Protein AF-A0A6L3ZUP2-F1 (afdb_monomer_lite)

Structure (mmCIF, N/CA/C/O backbone):
data_AF-A0A6L3ZUP2-F1
#
_entry.id   AF-A0A6L3ZUP2-F1
#
loop_
_atom_site.group_PDB
_atom_site.id
_atom_site.type_symbol
_atom_site.label_atom_id
_atom_site.label_alt_id
_atom_site.label_comp_id
_atom_site.label_asym_id
_atom_site.label_entity_id
_atom_site.label_seq_id
_atom_site.pdbx_PDB_ins_code
_atom_site.Cartn_x
_atom_site.Cartn_y
_atom_site.Cartn_z
_atom_site.occupancy
_atom_site.B_iso_or_equiv
_atom_site.auth_seq_id
_atom_site.auth_comp_id
_atom_site.auth_asym_id
_atom_site.auth_atom_id
_atom_site.pdbx_PDB_model_num
ATOM 1 N N . MET A 1 1 ? 26.221 -8.424 20.834 1.00 39.88 1 MET A N 1
ATOM 2 C CA . MET A 1 1 ? 25.374 -7.841 19.775 1.00 39.88 1 MET A CA 1
ATOM 3 C C . MET A 1 1 ? 26.148 -7.953 18.474 1.00 39.88 1 MET A C 1
ATOM 5 O O . MET A 1 1 ? 27.183 -7.303 18.390 1.00 39.88 1 MET A O 1
ATOM 9 N N . PRO A 1 2 ? 25.776 -8.822 17.523 1.00 31.30 2 PRO A N 1
ATOM 10 C CA . PRO A 1 2 ? 26.392 -8.778 16.206 1.00 31.30 2 PRO A CA 1
ATOM 11 C C . PRO A 1 2 ? 25.715 -7.701 15.347 1.00 31.30 2 PRO A C 1
ATOM 13 O O . PRO A 1 2 ? 24.508 -7.484 15.436 1.00 31.30 2 PRO A O 1
ATOM 16 N N . ALA A 1 3 ? 26.547 -6.998 14.582 1.00 32.53 3 ALA A N 1
ATOM 17 C CA . ALA A 1 3 ? 26.206 -5.866 13.737 1.00 32.53 3 ALA A CA 1
ATOM 18 C C . ALA A 1 3 ? 25.300 -6.266 12.562 1.00 32.53 3 ALA A C 1
ATOM 20 O O . ALA A 1 3 ? 25.480 -7.321 11.955 1.00 32.53 3 ALA A O 1
ATOM 21 N N . VAL A 1 4 ? 24.349 -5.390 12.241 1.00 33.19 4 VAL A N 1
ATOM 22 C CA . VAL A 1 4 ? 23.511 -5.466 11.040 1.00 33.19 4 VAL A CA 1
ATOM 23 C C . VAL A 1 4 ? 24.295 -4.837 9.882 1.00 33.19 4 VAL A C 1
ATOM 25 O O . VAL A 1 4 ? 24.712 -3.685 10.022 1.00 33.19 4 VAL A O 1
ATOM 28 N N . PRO A 1 5 ? 24.519 -5.532 8.755 1.00 33.09 5 PRO A N 1
ATOM 29 C CA . PRO A 1 5 ? 25.041 -4.889 7.560 1.00 33.09 5 PRO A CA 1
ATOM 30 C C . PRO A 1 5 ? 23.944 -4.037 6.905 1.00 33.09 5 PRO A C 1
ATOM 32 O O . PRO A 1 5 ? 22.833 -4.500 6.649 1.00 33.09 5 PRO A O 1
ATOM 35 N N . VAL A 1 6 ? 24.280 -2.768 6.679 1.00 45.09 6 VAL A N 1
ATOM 36 C CA . VAL A 1 6 ? 23.512 -1.791 5.905 1.00 45.09 6 VAL A CA 1
ATOM 37 C C . VAL A 1 6 ? 23.879 -1.998 4.439 1.00 45.09 6 VAL A C 1
ATOM 39 O O . VAL A 1 6 ? 24.892 -1.479 3.991 1.00 45.09 6 VAL A O 1
ATOM 42 N N . ASP A 1 7 ? 23.071 -2.758 3.707 1.00 36.06 7 ASP A N 1
ATOM 43 C CA . ASP A 1 7 ? 23.101 -2.756 2.243 1.00 36.06 7 ASP A CA 1
ATOM 44 C C . ASP A 1 7 ? 21.660 -2.811 1.730 1.00 36.06 7 ASP A C 1
ATOM 46 O O . ASP A 1 7 ? 21.013 -3.854 1.665 1.00 36.06 7 ASP A O 1
ATOM 50 N N . GLY A 1 8 ? 21.112 -1.623 1.485 1.00 35.38 8 GLY A N 1
ATOM 51 C CA . GLY A 1 8 ? 19.740 -1.393 1.044 1.00 35.38 8 GLY A CA 1
ATOM 52 C C . GLY A 1 8 ? 19.614 -1.345 -0.474 1.00 35.38 8 GLY A C 1
ATOM 53 O O . GLY A 1 8 ? 18.957 -0.442 -0.988 1.00 35.38 8 GLY A O 1
ATOM 54 N N . GLN A 1 9 ? 20.244 -2.272 -1.199 1.00 31.09 9 GLN A N 1
ATOM 55 C CA . GLN A 1 9 ? 19.939 -2.451 -2.617 1.00 31.09 9 GLN A CA 1
ATOM 56 C C . GLN A 1 9 ? 18.761 -3.422 -2.774 1.00 31.09 9 GLN A C 1
ATOM 58 O O . GLN A 1 9 ? 18.825 -4.537 -2.246 1.00 31.09 9 GLN A O 1
ATOM 63 N N . PRO A 1 10 ? 17.680 -3.038 -3.482 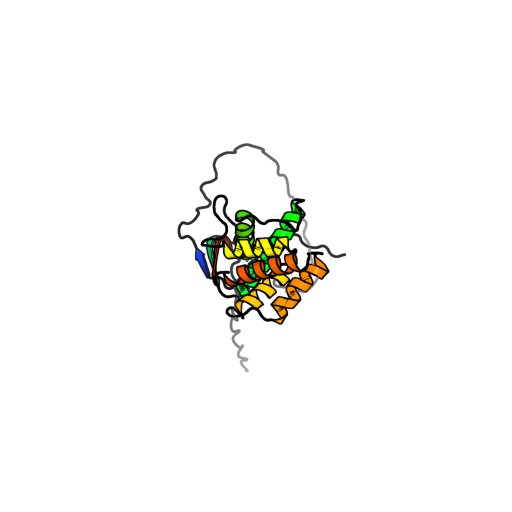1.00 34.34 10 PRO A N 1
ATOM 64 C CA . PRO A 1 10 ? 16.579 -3.941 -3.780 1.00 34.34 10 PRO A CA 1
ATOM 65 C C . PRO A 1 10 ? 17.082 -5.026 -4.735 1.00 34.34 10 PRO A C 1
ATOM 67 O O . PRO A 1 10 ? 17.089 -4.870 -5.951 1.00 34.34 10 PRO A O 1
ATOM 70 N N . THR A 1 11 ? 17.532 -6.141 -4.172 1.00 40.56 11 THR A N 1
ATOM 71 C CA . THR A 1 11 ? 17.755 -7.369 -4.927 1.00 40.56 11 THR A CA 1
ATOM 72 C C . THR A 1 11 ? 16.387 -7.927 -5.302 1.00 40.56 11 THR A C 1
ATOM 74 O O . THR A 1 11 ? 15.496 -8.040 -4.458 1.00 40.56 11 THR A O 1
ATOM 77 N N . LEU A 1 12 ? 16.195 -8.256 -6.582 1.00 39.19 12 LEU A N 1
ATOM 78 C CA . LEU A 1 12 ? 15.012 -8.976 -7.047 1.00 39.19 12 LEU A CA 1
ATOM 79 C C . LEU A 1 12 ? 14.828 -10.227 -6.177 1.00 39.19 12 LEU A C 1
ATOM 81 O O . LEU A 1 12 ? 15.678 -11.117 -6.182 1.00 39.19 12 LEU A O 1
ATOM 85 N N . HIS A 1 13 ? 13.723 -10.307 -5.428 1.00 40.12 13 HIS A N 1
ATOM 86 C CA . HIS A 1 13 ? 13.357 -11.552 -4.758 1.00 40.12 13 HIS A CA 1
ATOM 87 C C . HIS A 1 13 ? 13.265 -12.655 -5.831 1.00 40.12 13 HIS A C 1
ATOM 89 O O . HIS A 1 13 ? 12.487 -12.493 -6.777 1.00 40.12 13 HIS A O 1
ATOM 95 N N . PRO A 1 14 ? 14.009 -13.774 -5.704 1.00 41.91 14 PRO A N 1
ATOM 96 C CA . PRO A 1 14 ? 14.185 -14.767 -6.772 1.00 41.91 14 PRO A CA 1
ATOM 97 C C . PRO A 1 14 ? 12.886 -15.460 -7.223 1.00 41.91 14 PRO A C 1
ATOM 99 O O . PRO A 1 14 ? 12.873 -16.153 -8.238 1.00 41.91 14 PRO A O 1
ATOM 102 N N . GLU A 1 15 ? 11.777 -15.254 -6.508 1.00 41.78 15 GLU A N 1
ATOM 103 C CA . GLU A 1 15 ? 10.467 -15.833 -6.823 1.00 41.78 15 GLU A CA 1
ATOM 104 C C . GLU A 1 15 ? 9.483 -14.853 -7.493 1.00 41.78 15 GLU A C 1
ATOM 106 O O . GLU A 1 15 ? 8.410 -15.264 -7.942 1.00 41.78 15 GLU A O 1
ATOM 111 N N . ARG A 1 16 ? 9.830 -13.565 -7.640 1.00 58.41 16 ARG A N 1
ATOM 112 C CA . ARG A 1 16 ? 8.988 -12.578 -8.341 1.00 58.41 16 ARG A CA 1
ATOM 113 C C . ARG A 1 16 ? 9.198 -12.672 -9.850 1.00 58.41 16 ARG A C 1
ATOM 115 O O . ARG A 1 16 ? 9.938 -11.900 -10.449 1.00 58.41 16 ARG A O 1
ATOM 122 N N . ARG A 1 17 ? 8.538 -13.648 -10.477 1.00 57.44 17 ARG A N 1
ATOM 123 C CA . ARG A 1 17 ? 8.536 -13.839 -11.937 1.00 57.44 17 ARG A CA 1
ATOM 124 C C . ARG A 1 17 ? 7.672 -12.776 -12.627 1.00 57.44 17 ARG A C 1
ATOM 126 O O . ARG A 1 17 ? 6.537 -13.058 -13.000 1.00 57.44 17 ARG A O 1
ATOM 133 N N . GLY A 1 18 ? 8.192 -11.557 -12.748 1.00 63.22 18 GLY A N 1
ATOM 134 C CA . GLY A 1 18 ? 7.666 -10.548 -13.666 1.00 63.22 18 GLY A CA 1
ATOM 135 C C . GLY A 1 18 ? 8.277 -10.692 -15.063 1.00 63.22 18 GLY A C 1
ATOM 136 O O . GLY A 1 18 ? 9.391 -11.189 -15.219 1.00 63.22 18 GLY A O 1
ATOM 137 N N . GLU A 1 19 ? 7.550 -10.260 -16.086 1.00 78.75 19 GLU A N 1
ATOM 138 C CA . GLU A 1 19 ? 8.032 -10.188 -17.465 1.00 78.75 19 GLU A CA 1
ATOM 139 C C . GLU A 1 19 ? 8.729 -8.839 -17.681 1.00 78.75 19 GLU A C 1
ATOM 141 O O . GLU A 1 19 ? 8.082 -7.788 -17.625 1.00 78.75 19 GLU A O 1
ATOM 146 N N . PHE A 1 20 ? 10.046 -8.856 -17.899 1.00 79.69 20 PHE A N 1
ATOM 147 C CA . PHE A 1 20 ? 10.821 -7.655 -18.209 1.00 79.69 20 PHE A CA 1
ATOM 148 C C . PHE A 1 20 ? 10.925 -7.438 -19.724 1.00 79.69 20 PHE A C 1
ATOM 150 O O . PHE A 1 20 ? 11.280 -8.346 -20.475 1.00 79.69 20 PHE A O 1
ATOM 157 N N . TYR A 1 21 ? 10.641 -6.215 -20.160 1.00 81.62 21 TYR A N 1
ATOM 158 C CA . TYR A 1 21 ? 10.682 -5.757 -21.542 1.00 81.62 21 TYR A CA 1
ATOM 159 C C . TYR A 1 21 ? 11.692 -4.600 -21.637 1.00 81.62 21 TYR A C 1
ATOM 161 O O . TYR A 1 21 ? 11.325 -3.467 -21.299 1.00 81.62 21 TYR A O 1
ATOM 169 N N . PRO A 1 22 ? 12.946 -4.852 -22.062 1.00 77.75 22 PRO A N 1
ATOM 170 C CA . PRO A 1 22 ? 13.962 -3.807 -22.177 1.00 77.75 22 PRO A CA 1
ATOM 171 C C . PRO A 1 22 ? 13.548 -2.760 -23.216 1.00 77.75 22 PRO A C 1
ATOM 173 O O . PRO A 1 22 ? 12.970 -3.103 -24.255 1.00 77.75 22 PRO A O 1
ATOM 176 N N . ASP A 1 23 ? 13.849 -1.487 -22.958 1.00 78.69 23 ASP A N 1
ATOM 177 C CA . ASP A 1 23 ? 13.714 -0.465 -23.995 1.00 78.69 23 ASP A CA 1
ATOM 178 C C . ASP A 1 23 ? 14.889 -0.605 -24.974 1.00 78.69 23 ASP A C 1
ATOM 180 O O . ASP A 1 23 ? 16.058 -0.579 -24.594 1.00 78.69 23 ASP A O 1
ATOM 184 N N . SER A 1 24 ? 14.592 -0.833 -26.254 1.00 52.88 24 SER A N 1
ATOM 185 C CA . SER A 1 24 ? 15.604 -1.157 -27.272 1.00 52.88 24 SER A CA 1
ATOM 186 C C . SER A 1 24 ? 16.486 0.040 -27.644 1.00 52.88 24 SER A C 1
ATOM 188 O O . SER A 1 24 ? 17.462 -0.116 -28.382 1.00 52.88 24 SER A O 1
ATOM 190 N N . LYS A 1 25 ? 16.178 1.237 -27.134 1.00 47.44 25 LYS A N 1
ATOM 191 C CA . LYS A 1 25 ? 17.117 2.355 -27.145 1.00 47.44 25 LYS A CA 1
ATOM 192 C C . LYS A 1 25 ? 18.115 2.134 -26.019 1.00 47.44 25 LYS A C 1
ATOM 194 O O . LYS A 1 25 ? 17.843 2.486 -24.878 1.00 47.44 25 LYS A O 1
ATOM 199 N N . LYS A 1 26 ? 19.270 1.552 -26.355 1.00 40.91 26 LYS A N 1
ATOM 200 C CA . LYS A 1 26 ? 20.448 1.558 -25.482 1.00 40.91 26 LYS A CA 1
ATOM 201 C C . LYS A 1 26 ? 20.593 2.964 -24.899 1.00 40.91 26 LYS A C 1
ATOM 203 O O . LYS A 1 26 ? 20.894 3.899 -25.638 1.00 40.91 26 LYS A O 1
ATOM 208 N N . ALA A 1 27 ? 20.350 3.119 -23.603 1.00 41.31 27 ALA A N 1
ATOM 209 C CA . ALA A 1 27 ? 20.868 4.256 -22.873 1.00 41.31 27 ALA A CA 1
ATOM 210 C C . ALA A 1 27 ? 22.385 4.061 -22.863 1.00 41.31 27 ALA A C 1
ATOM 212 O O . ALA A 1 27 ? 22.929 3.387 -21.994 1.00 41.31 27 ALA A O 1
ATOM 213 N N . SER A 1 28 ? 23.047 4.546 -23.918 1.00 35.75 28 SER A N 1
ATOM 214 C CA . SER A 1 28 ? 24.485 4.770 -23.907 1.00 35.75 28 SER A CA 1
ATOM 215 C C . SER A 1 28 ? 24.745 5.724 -22.754 1.00 35.75 28 SER A C 1
ATOM 217 O O . SER A 1 28 ? 24.532 6.929 -22.861 1.00 35.75 28 SER A O 1
ATOM 219 N N . LEU A 1 29 ? 25.167 5.152 -21.634 1.00 42.09 29 LEU A N 1
ATOM 220 C CA . LEU A 1 29 ? 25.706 5.835 -20.467 1.00 42.09 29 LEU A CA 1
ATOM 221 C C . LEU A 1 29 ? 27.102 6.416 -20.795 1.00 42.09 29 LEU A C 1
ATOM 223 O O . LEU A 1 29 ? 28.044 6.263 -20.031 1.00 42.09 29 LEU A O 1
ATOM 227 N N . GLU A 1 30 ? 27.246 7.046 -21.965 1.00 38.94 30 GLU A N 1
ATOM 228 C CA . GLU A 1 30 ? 28.502 7.619 -22.471 1.00 38.94 30 GLU A CA 1
ATOM 229 C C . GLU A 1 30 ? 28.384 9.109 -22.833 1.00 38.94 30 GLU A C 1
ATOM 231 O O . GLU A 1 30 ? 29.353 9.678 -23.313 1.00 38.94 30 GLU A O 1
ATOM 236 N N . ASP A 1 31 ? 27.251 9.774 -22.566 1.00 35.06 31 ASP A N 1
ATOM 237 C CA . ASP A 1 31 ? 27.031 11.173 -22.994 1.00 35.06 31 ASP A CA 1
ATOM 238 C C . ASP A 1 31 ? 26.664 12.134 -21.844 1.00 35.06 31 ASP A C 1
ATOM 240 O O . ASP A 1 31 ? 25.922 13.100 -22.010 1.00 35.06 31 ASP A O 1
ATOM 244 N N . VAL A 1 32 ? 27.183 11.871 -20.639 1.00 39.78 32 VAL A N 1
ATOM 245 C CA . VAL A 1 32 ? 27.215 12.858 -19.541 1.00 39.78 32 VAL A CA 1
ATOM 246 C C . VAL A 1 32 ? 28.622 12.874 -18.954 1.00 39.78 32 VAL A C 1
ATOM 248 O O . VAL A 1 32 ? 28.884 12.372 -17.864 1.00 39.78 32 VAL A O 1
ATOM 251 N N . GLY A 1 33 ? 29.556 13.388 -19.744 1.00 34.50 33 GLY A N 1
ATOM 252 C CA . GLY A 1 33 ? 30.963 13.481 -19.389 1.00 34.50 33 GLY A CA 1
ATOM 253 C C . GLY A 1 33 ? 31.612 14.706 -20.012 1.00 34.50 33 GLY A C 1
ATOM 254 O O . GLY A 1 33 ? 32.636 14.571 -20.668 1.00 34.50 33 GLY A O 1
ATOM 255 N N . GLU A 1 34 ? 31.031 15.889 -19.809 1.00 34.34 34 GLU A N 1
ATOM 256 C CA . GLU A 1 34 ? 31.775 17.137 -19.968 1.00 34.34 34 GLU A CA 1
ATOM 257 C C . GLU A 1 34 ? 31.825 17.910 -18.649 1.00 34.34 34 GLU A C 1
ATOM 259 O O . GLU A 1 34 ? 30.816 18.142 -17.986 1.00 34.34 34 GLU A O 1
ATOM 264 N N . GLU A 1 35 ? 33.058 18.317 -18.346 1.00 33.00 35 GLU A N 1
ATOM 265 C CA . GLU A 1 35 ? 33.451 19.431 -17.488 1.00 33.00 35 GLU A CA 1
ATOM 266 C C . GLU A 1 35 ? 33.556 19.174 -15.977 1.00 33.00 35 GLU A C 1
ATOM 268 O O . GLU A 1 35 ? 32.680 19.532 -15.198 1.00 33.00 35 GLU A O 1
ATOM 273 N N . ILE A 1 36 ? 34.712 18.628 -15.561 1.00 36.06 36 ILE A N 1
ATOM 274 C CA . ILE A 1 36 ? 35.625 19.319 -14.626 1.00 36.06 36 ILE A CA 1
ATOM 275 C C . ILE A 1 36 ? 37.031 18.685 -14.658 1.00 36.06 36 ILE A C 1
ATOM 277 O O . ILE A 1 36 ? 37.310 17.690 -13.989 1.00 36.06 36 ILE A O 1
ATOM 281 N N . GLU A 1 37 ? 37.941 19.296 -15.422 1.00 33.44 37 GLU A N 1
ATOM 282 C CA . GLU A 1 37 ? 39.383 19.235 -15.153 1.00 33.44 37 GLU A CA 1
ATOM 283 C C . GLU A 1 37 ? 39.711 20.178 -13.982 1.00 33.44 37 GLU A C 1
ATOM 285 O O . GLU A 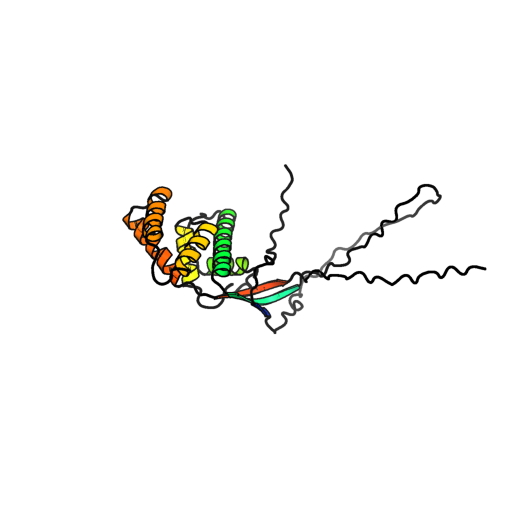1 37 ? 39.308 21.334 -13.999 1.00 33.44 37 GLU A O 1
ATOM 290 N N . GLU A 1 38 ? 40.466 19.723 -12.979 1.00 32.88 38 GLU A N 1
ATOM 291 C CA . GLU A 1 38 ? 41.869 20.139 -12.795 1.00 32.88 38 GLU A CA 1
ATOM 292 C C . GLU A 1 38 ? 42.471 19.614 -11.476 1.00 32.88 38 GLU A C 1
ATOM 294 O O . GLU A 1 38 ? 41.954 19.841 -10.388 1.00 32.88 38 GLU A O 1
ATOM 299 N N . LYS A 1 39 ? 43.657 19.006 -11.633 1.00 31.20 39 LYS A N 1
ATOM 300 C CA . LYS A 1 39 ? 44.846 19.029 -10.755 1.00 31.20 39 LYS A CA 1
ATOM 301 C C . LYS A 1 39 ? 44.728 18.612 -9.282 1.00 31.20 39 LYS A C 1
ATOM 303 O O . LYS A 1 39 ? 44.132 19.297 -8.470 1.00 31.20 39 LYS A O 1
ATOM 308 N N . ILE A 1 40 ? 45.525 17.591 -8.934 1.00 34.50 40 ILE A N 1
ATOM 309 C CA . ILE A 1 40 ? 46.700 17.591 -8.015 1.00 34.50 40 ILE A CA 1
ATOM 310 C C . ILE A 1 40 ? 47.257 16.141 -8.080 1.00 34.50 40 ILE A C 1
ATOM 312 O O . ILE A 1 40 ? 46.579 15.209 -7.676 1.00 34.50 40 ILE A O 1
ATOM 316 N N . VAL A 1 41 ? 48.318 15.789 -8.821 1.00 33.34 41 VAL A N 1
ATOM 317 C CA . VAL A 1 41 ? 49.769 16.031 -8.639 1.00 33.34 41 VAL A CA 1
ATOM 318 C C . VAL A 1 41 ? 50.364 15.402 -7.356 1.00 33.34 41 VAL A C 1
ATOM 320 O O . VAL A 1 41 ? 50.280 15.968 -6.278 1.00 33.34 41 VAL A O 1
ATOM 323 N N . HIS A 1 42 ? 51.094 14.295 -7.586 1.00 33.84 42 HIS A N 1
ATOM 324 C CA . HIS A 1 42 ? 52.256 13.733 -6.859 1.00 33.84 42 HIS A CA 1
ATOM 325 C C . HIS A 1 42 ? 52.087 13.050 -5.479 1.00 33.84 42 HIS A C 1
ATOM 327 O O . HIS A 1 42 ? 51.862 13.716 -4.476 1.00 33.84 42 HIS A O 1
ATOM 333 N N . HIS A 1 43 ? 52.423 11.749 -5.401 1.00 31.72 43 HIS A N 1
ATOM 334 C CA . HIS A 1 43 ? 53.677 11.215 -4.804 1.00 31.72 43 HIS A CA 1
ATOM 335 C C . HIS A 1 43 ? 53.596 9.681 -4.595 1.00 31.72 43 HIS A C 1
ATOM 337 O O . HIS A 1 43 ? 52.832 9.200 -3.764 1.00 31.72 43 HIS A O 1
ATOM 343 N N . GLN A 1 44 ? 54.442 8.911 -5.294 1.00 39.53 44 GLN A N 1
ATOM 344 C CA . GLN A 1 44 ? 55.004 7.653 -4.762 1.00 39.53 44 GLN A CA 1
ATOM 345 C C . GLN A 1 44 ? 56.325 7.988 -4.049 1.00 39.53 44 GLN A C 1
ATOM 347 O O . GLN A 1 44 ? 56.967 8.969 -4.437 1.00 39.53 44 GLN A O 1
ATOM 352 N N . PRO A 1 45 ? 56.777 7.189 -3.059 1.00 40.62 45 PRO A N 1
ATOM 353 C CA . PRO A 1 45 ? 57.956 6.363 -3.367 1.00 40.62 45 PRO A CA 1
ATOM 354 C C . PRO A 1 45 ? 58.112 5.020 -2.602 1.00 40.62 45 PRO A C 1
ATOM 356 O O . PRO A 1 45 ? 57.717 4.868 -1.453 1.00 40.62 45 PRO A O 1
ATOM 359 N N . ASN A 1 46 ? 58.870 4.128 -3.258 1.00 32.81 46 ASN A N 1
ATOM 360 C CA . ASN A 1 46 ? 59.866 3.159 -2.753 1.00 32.81 46 ASN A CA 1
ATOM 361 C C . ASN A 1 46 ? 59.498 1.794 -2.116 1.00 32.81 46 ASN A C 1
ATOM 363 O O . ASN A 1 46 ? 59.070 1.684 -0.973 1.00 32.81 46 ASN A O 1
ATOM 367 N N . LYS A 1 47 ? 59.908 0.736 -2.844 1.00 34.06 47 LYS A N 1
ATOM 368 C CA . LYS A 1 47 ? 60.339 -0.602 -2.369 1.00 34.06 47 LYS A CA 1
ATOM 369 C C . LYS A 1 47 ? 61.774 -0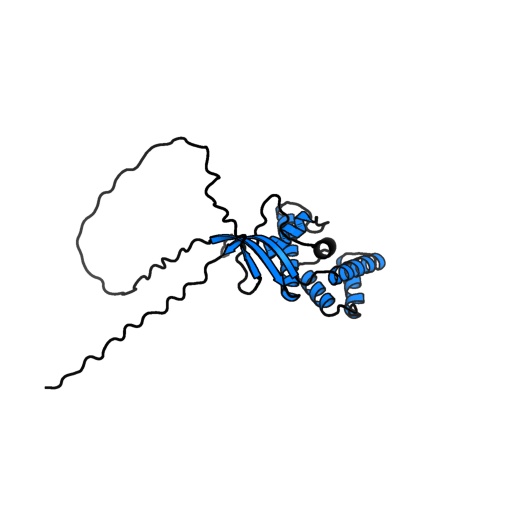.557 -1.800 1.00 34.06 47 LYS A C 1
ATOM 371 O O . LYS A 1 47 ? 62.553 0.299 -2.219 1.00 34.06 47 LYS A O 1
ATOM 376 N N . PRO A 1 48 ? 62.168 -1.529 -0.951 1.00 31.25 48 PRO A N 1
ATOM 377 C CA . PRO A 1 48 ? 63.087 -2.587 -1.419 1.00 31.25 48 PRO A CA 1
ATOM 378 C C . PRO A 1 48 ? 62.732 -4.024 -0.945 1.00 31.25 48 PRO A C 1
ATOM 380 O O . PRO A 1 48 ? 61.928 -4.221 -0.042 1.00 31.25 48 PRO A O 1
ATOM 383 N N . ILE A 1 49 ? 63.338 -5.025 -1.603 1.00 27.38 49 ILE A N 1
ATOM 384 C CA . ILE A 1 49 ? 63.203 -6.501 -1.453 1.00 27.38 49 ILE A CA 1
ATOM 385 C C . ILE A 1 49 ? 64.544 -7.074 -0.870 1.00 27.38 49 ILE A C 1
ATOM 387 O O . ILE A 1 49 ? 65.526 -6.334 -0.898 1.00 27.38 49 ILE A O 1
ATOM 391 N N . PRO A 1 50 ? 64.707 -8.391 -0.572 1.00 42.09 50 PRO A N 1
ATOM 392 C CA . PRO A 1 50 ? 64.457 -9.178 0.659 1.00 42.09 50 PRO A CA 1
ATOM 393 C C . PRO A 1 50 ? 65.768 -9.670 1.351 1.00 42.09 50 PRO A C 1
ATOM 395 O O . PRO A 1 50 ? 66.858 -9.227 0.993 1.00 42.09 50 PRO A O 1
ATOM 398 N N . PRO A 1 51 ? 65.704 -10.686 2.242 1.00 31.33 51 PRO A N 1
ATOM 399 C CA . PRO A 1 51 ? 66.623 -11.820 2.055 1.00 31.33 51 PRO A CA 1
ATOM 400 C C . PRO A 1 51 ? 65.948 -13.212 2.063 1.00 31.33 51 PRO A C 1
ATOM 402 O O . PRO A 1 51 ? 64.994 -13.465 2.792 1.00 31.33 51 PRO A O 1
ATOM 405 N N . PHE A 1 52 ? 66.495 -14.112 1.233 1.00 29.08 52 PHE A N 1
ATOM 406 C CA . PHE A 1 52 ? 66.375 -15.585 1.281 1.00 29.08 52 PHE A CA 1
ATOM 407 C C . PHE A 1 52 ? 67.110 -16.116 2.547 1.00 29.08 52 PHE A C 1
ATOM 409 O O . PHE A 1 52 ? 68.054 -15.461 2.981 1.00 29.08 52 PHE A O 1
ATOM 416 N N . ILE A 1 53 ? 66.782 -17.236 3.223 1.00 29.56 53 ILE A N 1
ATOM 417 C CA . ILE A 1 53 ? 66.798 -18.663 2.811 1.00 29.56 53 ILE A CA 1
ATOM 418 C C . ILE A 1 53 ? 65.995 -19.532 3.840 1.00 29.56 53 ILE A C 1
ATOM 420 O O . ILE A 1 53 ? 66.265 -19.428 5.030 1.00 29.56 53 ILE A O 1
ATOM 424 N N . ASN A 1 54 ? 65.051 -20.360 3.336 1.00 29.55 54 ASN A N 1
ATOM 425 C CA . ASN A 1 54 ? 64.612 -21.772 3.606 1.00 29.55 54 ASN A CA 1
ATOM 426 C C . ASN A 1 54 ? 65.028 -22.585 4.873 1.00 29.55 54 ASN A C 1
ATOM 428 O O . ASN A 1 54 ? 66.044 -22.258 5.474 1.00 29.55 54 ASN A O 1
ATOM 432 N N . PRO A 1 55 ? 64.474 -23.812 5.126 1.00 42.75 55 PRO A N 1
ATOM 433 C CA . PRO A 1 55 ? 63.172 -24.447 4.789 1.00 42.75 55 PRO A CA 1
ATOM 434 C C . PRO A 1 55 ? 62.515 -25.197 5.995 1.00 42.75 55 PRO A C 1
ATOM 436 O O . PRO A 1 55 ? 63.102 -25.274 7.065 1.00 42.75 55 PRO A O 1
ATOM 439 N N . HIS A 1 56 ? 61.358 -25.835 5.750 1.00 28.75 56 HIS A N 1
ATOM 440 C CA . HIS A 1 56 ? 60.514 -26.699 6.611 1.00 28.75 56 HIS A CA 1
ATOM 441 C C . HIS A 1 56 ? 59.241 -26.013 7.121 1.00 28.75 56 HIS A C 1
ATOM 443 O O . HIS A 1 56 ? 59.246 -25.364 8.153 1.00 28.75 56 HIS A O 1
ATOM 449 N N . GLU A 1 57 ? 58.128 -26.196 6.409 1.00 34.75 57 GLU A N 1
ATOM 450 C CA . GLU A 1 57 ? 57.119 -27.151 6.871 1.00 34.75 57 GLU A CA 1
ATOM 451 C C . GLU A 1 57 ? 56.094 -27.461 5.779 1.00 34.75 57 GLU A C 1
ATOM 453 O O . GLU A 1 57 ? 55.838 -26.704 4.844 1.00 34.75 57 GLU A O 1
ATOM 458 N N . GLU A 1 58 ? 55.615 -28.682 5.906 1.00 30.11 58 GLU A N 1
ATOM 459 C CA . GLU A 1 58 ? 54.783 -29.465 5.025 1.00 30.11 58 GLU A CA 1
ATOM 460 C C . GLU A 1 58 ? 53.355 -28.923 4.865 1.00 30.11 58 GLU A C 1
ATOM 462 O O . GLU A 1 58 ? 52.721 -28.451 5.801 1.00 30.11 58 GLU A O 1
ATOM 467 N N . THR A 1 59 ? 52.825 -29.160 3.665 1.00 33.00 59 THR A N 1
ATOM 468 C CA . THR A 1 59 ? 51.463 -29.665 3.451 1.00 33.00 59 THR A CA 1
ATOM 469 C C . THR A 1 59 ? 50.292 -28.761 3.847 1.00 33.00 59 THR A C 1
ATOM 471 O O . THR A 1 59 ? 49.752 -28.829 4.946 1.00 33.00 59 THR A O 1
ATOM 474 N N . GLN A 1 60 ? 49.741 -28.079 2.837 1.00 34.50 60 GLN A N 1
ATOM 475 C CA . GLN A 1 60 ? 48.335 -28.278 2.468 1.00 34.50 60 GLN A CA 1
ATOM 476 C C . GLN A 1 60 ? 48.060 -27.744 1.059 1.00 34.50 60 GLN A C 1
ATOM 478 O O . GLN A 1 60 ? 48.068 -26.544 0.790 1.00 34.50 60 GLN A O 1
ATOM 483 N N . ALA A 1 61 ? 47.792 -28.676 0.146 1.00 37.84 61 ALA A N 1
ATOM 484 C CA . ALA A 1 61 ? 47.205 -28.404 -1.152 1.00 37.84 61 ALA A CA 1
ATOM 485 C C . ALA A 1 61 ? 45.756 -27.924 -0.965 1.00 37.84 61 ALA A C 1
ATOM 487 O O . ALA A 1 61 ? 44.811 -28.698 -1.076 1.00 37.84 61 ALA A O 1
ATOM 488 N N . ALA A 1 62 ? 45.575 -26.635 -0.695 1.00 34.09 62 ALA A N 1
ATOM 489 C CA . ALA A 1 62 ? 44.319 -25.948 -0.943 1.00 34.09 62 ALA A CA 1
ATOM 490 C C . ALA A 1 62 ? 44.511 -25.124 -2.213 1.00 34.09 62 ALA A C 1
ATOM 492 O O . ALA A 1 62 ? 45.067 -24.027 -2.205 1.00 34.09 62 ALA A O 1
ATOM 493 N N . LYS A 1 63 ? 44.084 -25.700 -3.337 1.00 34.78 63 LYS A N 1
ATOM 494 C CA . LYS A 1 63 ? 43.920 -24.999 -4.607 1.00 34.78 63 LYS A CA 1
ATOM 495 C C . LYS A 1 63 ? 42.918 -23.870 -4.348 1.00 34.78 63 LYS A C 1
ATOM 497 O O . LYS A 1 63 ? 41.712 -24.098 -4.355 1.00 34.78 63 LYS A O 1
ATOM 502 N N . ARG A 1 64 ? 43.420 -22.676 -4.025 1.00 31.31 64 ARG A N 1
ATOM 503 C CA . ARG A 1 64 ? 42.636 -21.446 -3.920 1.00 31.31 64 ARG A CA 1
ATOM 504 C C . ARG A 1 64 ? 42.101 -21.162 -5.316 1.00 31.31 64 ARG A C 1
ATOM 506 O O . ARG A 1 64 ? 42.808 -20.639 -6.167 1.00 31.31 64 ARG A O 1
ATOM 513 N N . ILE A 1 65 ? 40.879 -21.611 -5.566 1.00 36.22 65 ILE A N 1
ATOM 514 C CA . ILE A 1 65 ? 40.095 -21.165 -6.706 1.00 36.22 65 ILE A CA 1
ATOM 515 C C . ILE A 1 65 ? 39.753 -19.718 -6.366 1.00 36.22 65 ILE A C 1
ATOM 517 O O . ILE A 1 65 ? 38.967 -19.465 -5.456 1.00 36.22 65 ILE A O 1
ATOM 521 N N . GLU A 1 66 ? 40.426 -18.769 -7.005 1.00 33.34 66 GLU A N 1
ATOM 522 C CA . GLU A 1 66 ? 39.961 -17.389 -7.023 1.00 33.34 66 GLU A CA 1
ATOM 523 C C . GLU A 1 66 ? 38.598 -17.391 -7.727 1.00 33.34 66 GLU A C 1
ATOM 525 O O . GLU A 1 66 ? 38.522 -17.843 -8.872 1.00 33.34 66 GLU A O 1
ATOM 530 N N . PRO A 1 67 ? 37.499 -16.947 -7.093 1.00 36.62 67 PRO A N 1
ATOM 531 C CA . PRO A 1 67 ? 36.302 -16.638 -7.847 1.00 36.62 67 PRO A CA 1
ATOM 532 C C . PRO A 1 67 ? 36.553 -15.315 -8.579 1.00 36.62 67 PRO A C 1
ATOM 534 O O . PRO A 1 67 ? 36.208 -14.244 -8.091 1.00 36.62 67 PRO A O 1
ATOM 537 N N . THR A 1 68 ? 37.164 -15.371 -9.760 1.00 40.72 68 THR A N 1
ATOM 538 C CA . THR A 1 68 ? 37.007 -14.316 -10.765 1.00 40.72 68 THR A CA 1
ATOM 539 C C . THR A 1 68 ? 35.602 -14.433 -11.344 1.00 40.72 68 THR A C 1
ATOM 541 O O . THR A 1 68 ? 35.401 -15.034 -12.389 1.00 40.72 68 THR A O 1
ATOM 544 N N . ASN A 1 69 ? 34.610 -13.917 -10.624 1.00 47.34 69 ASN A N 1
ATOM 545 C CA . ASN A 1 69 ? 33.257 -13.704 -11.137 1.00 47.34 69 ASN A CA 1
ATOM 546 C C . ASN A 1 69 ? 32.655 -12.468 -10.459 1.00 47.34 69 ASN A C 1
ATOM 548 O O . ASN A 1 69 ? 31.636 -12.543 -9.779 1.00 47.34 69 ASN A O 1
ATOM 552 N N . THR A 1 70 ? 33.298 -11.318 -10.641 1.00 45.44 70 THR A N 1
ATOM 553 C CA . THR A 1 70 ? 32.606 -10.029 -10.551 1.00 45.44 70 THR A CA 1
ATOM 554 C C . THR A 1 70 ? 32.103 -9.726 -11.956 1.00 45.44 70 THR A C 1
ATOM 556 O O . THR A 1 70 ? 32.733 -9.012 -12.726 1.00 45.44 70 THR A O 1
ATOM 559 N N . SER A 1 71 ? 31.014 -10.379 -12.357 1.00 51.47 71 SER A N 1
ATOM 560 C CA . SER A 1 71 ? 30.179 -9.783 -13.393 1.00 51.47 71 SER A CA 1
ATOM 561 C C . SER A 1 71 ? 29.490 -8.618 -12.701 1.00 51.47 71 SER A C 1
ATOM 563 O O . SER A 1 71 ? 28.640 -8.852 -11.838 1.00 51.47 71 SER A O 1
ATOM 565 N N . ASP A 1 72 ? 29.939 -7.394 -12.979 1.00 58.25 72 ASP A N 1
ATOM 566 C CA . ASP A 1 72 ? 29.302 -6.203 -12.430 1.00 58.25 72 ASP A CA 1
ATOM 567 C C . ASP A 1 72 ? 27.800 -6.251 -12.755 1.00 58.25 72 ASP A C 1
ATOM 569 O O . ASP A 1 72 ? 27.422 -6.688 -13.849 1.00 58.25 72 ASP A O 1
ATOM 573 N N . PRO A 1 73 ? 26.926 -5.891 -11.803 1.00 64.94 73 PRO A N 1
ATOM 574 C CA . PRO A 1 73 ? 25.494 -5.897 -12.045 1.00 64.94 73 PRO A CA 1
ATOM 575 C C . PRO A 1 73 ? 25.174 -4.975 -13.228 1.00 64.94 73 PRO A C 1
ATOM 577 O O . PRO A 1 73 ? 25.477 -3.783 -13.195 1.00 64.94 73 PRO A O 1
ATOM 580 N N . GLU A 1 74 ? 24.560 -5.521 -14.277 1.00 72.06 74 GLU A N 1
ATOM 581 C CA . GLU A 1 74 ? 24.140 -4.719 -15.423 1.00 72.06 74 GLU A CA 1
ATOM 582 C C . GLU A 1 74 ? 22.822 -4.014 -15.083 1.00 72.06 74 GLU A C 1
ATOM 584 O O . GLU A 1 74 ? 21.805 -4.654 -14.793 1.00 72.06 74 GLU A O 1
ATOM 589 N N . THR A 1 75 ? 22.830 -2.683 -15.128 1.00 79.25 75 THR A N 1
ATOM 590 C CA . THR A 1 75 ? 21.609 -1.878 -15.032 1.00 79.25 75 THR A CA 1
ATOM 591 C C . THR A 1 75 ? 20.982 -1.745 -16.416 1.00 79.25 75 THR A C 1
ATOM 593 O O . THR A 1 75 ? 21.627 -1.286 -17.357 1.00 79.25 75 THR A O 1
ATOM 596 N N . GLN A 1 76 ? 19.710 -2.124 -16.547 1.00 83.44 76 GLN A N 1
ATOM 597 C CA . GLN A 1 76 ? 18.941 -1.991 -17.785 1.00 83.44 76 GLN A CA 1
ATOM 598 C C . GLN A 1 76 ? 17.695 -1.137 -17.562 1.00 83.44 76 GLN A C 1
ATOM 600 O O . GLN A 1 76 ? 16.993 -1.303 -16.568 1.00 83.44 76 GLN A O 1
ATOM 605 N N . ILE A 1 77 ? 17.382 -0.257 -18.514 1.00 86.38 77 ILE A N 1
ATOM 606 C CA . ILE A 1 77 ? 16.125 0.500 -18.517 1.00 86.38 77 ILE A CA 1
ATOM 607 C C . ILE A 1 77 ? 15.062 -0.298 -19.269 1.00 86.38 77 ILE A C 1
ATOM 609 O O . ILE A 1 77 ? 15.287 -0.789 -20.379 1.00 86.38 77 ILE A O 1
ATOM 613 N N . GLY A 1 78 ? 13.877 -0.417 -18.683 1.00 86.75 78 GLY A N 1
ATOM 614 C CA . GLY A 1 78 ? 12.777 -1.104 -19.337 1.00 86.75 78 GLY A CA 1
ATOM 615 C C . GLY A 1 78 ? 11.490 -1.109 -18.535 1.00 86.75 78 GLY A C 1
ATOM 616 O O . GLY A 1 78 ? 11.289 -0.343 -17.592 1.00 86.75 78 GLY A O 1
ATOM 617 N N . ARG A 1 79 ? 10.583 -1.986 -18.960 1.00 89.12 79 ARG A N 1
ATOM 618 C CA . ARG A 1 79 ? 9.264 -2.165 -18.357 1.00 89.12 79 ARG A CA 1
ATOM 619 C C . ARG A 1 79 ? 9.196 -3.523 -17.688 1.00 89.12 79 ARG A C 1
ATOM 621 O O . ARG A 1 79 ? 9.454 -4.526 -18.340 1.00 89.12 79 ARG A O 1
ATOM 628 N N . LEU A 1 80 ? 8.788 -3.573 -16.429 1.00 89.38 80 LEU A N 1
ATOM 629 C CA . LEU A 1 80 ? 8.520 -4.824 -15.729 1.00 89.38 80 LEU A CA 1
ATOM 630 C C . LEU A 1 80 ? 7.021 -4.978 -15.530 1.00 89.38 80 LEU A C 1
ATOM 632 O O . LEU A 1 80 ? 6.384 -4.117 -14.926 1.00 89.38 80 LEU A O 1
ATOM 636 N N . ARG A 1 81 ? 6.457 -6.077 -16.022 1.00 90.69 81 ARG A N 1
ATOM 637 C CA . ARG A 1 81 ? 5.056 -6.435 -15.820 1.00 90.69 81 ARG A CA 1
ATOM 638 C C . ARG A 1 81 ? 4.958 -7.588 -14.833 1.00 90.69 81 ARG A C 1
ATOM 640 O O . ARG A 1 81 ? 5.485 -8.663 -15.088 1.00 90.69 81 ARG A O 1
ATOM 647 N N . ILE A 1 82 ? 4.233 -7.385 -13.744 1.00 89.50 82 ILE A N 1
ATOM 648 C CA . ILE A 1 82 ? 3.814 -8.465 -12.845 1.00 89.50 82 ILE A CA 1
ATOM 649 C C . ILE A 1 82 ? 2.347 -8.783 -13.099 1.00 89.50 82 ILE A C 1
ATOM 651 O O . ILE A 1 82 ? 1.567 -7.934 -13.547 1.00 89.50 82 ILE A O 1
ATOM 655 N N . SER A 1 83 ? 1.955 -10.021 -12.851 1.00 87.62 83 SER A N 1
ATOM 656 C CA . SER A 1 83 ? 0.580 -10.469 -13.039 1.00 87.62 83 SER A CA 1
ATOM 657 C C . SER A 1 83 ? 0.235 -11.530 -12.010 1.00 87.62 83 SER A C 1
ATOM 659 O O . SER A 1 83 ? 1.097 -12.278 -11.555 1.00 87.62 83 SER A O 1
ATOM 661 N N . GLY A 1 84 ? -1.045 -11.597 -11.662 1.00 86.81 84 GLY A N 1
ATOM 662 C CA . GLY A 1 84 ? -1.537 -12.519 -10.648 1.00 86.81 84 GLY A 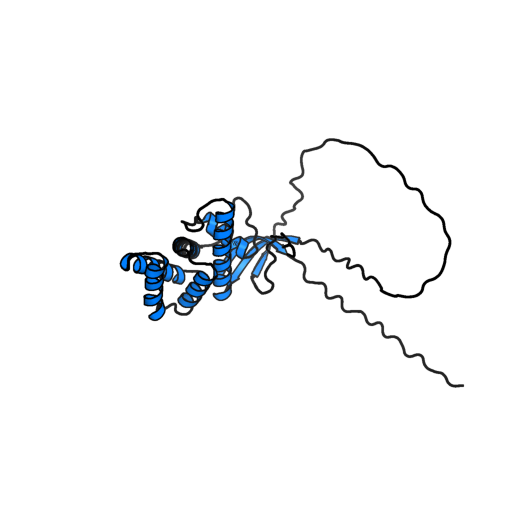CA 1
ATOM 663 C C . GLY A 1 84 ? -1.718 -11.848 -9.291 1.00 86.81 84 GLY A C 1
ATOM 664 O O . GLY A 1 84 ? -0.947 -10.984 -8.872 1.00 86.81 84 GLY A O 1
ATOM 665 N N . LEU A 1 85 ? -2.781 -12.266 -8.611 1.00 85.19 85 LEU A N 1
ATOM 666 C CA . LEU A 1 85 ? -3.262 -11.633 -7.391 1.00 85.19 85 LEU A CA 1
ATOM 667 C C . LEU A 1 85 ? -2.239 -11.684 -6.252 1.00 85.19 85 LEU A C 1
ATOM 669 O O . LEU A 1 85 ? -2.026 -10.675 -5.587 1.00 85.19 85 LEU A O 1
ATOM 673 N N . ASP A 1 86 ? -1.581 -12.826 -6.052 1.00 87.31 86 ASP A N 1
ATOM 674 C CA . ASP A 1 86 ? -0.628 -12.996 -4.951 1.00 87.31 86 ASP A CA 1
ATOM 675 C C . ASP A 1 86 ? 0.620 -12.119 -5.138 1.00 87.31 86 ASP A C 1
ATOM 677 O O . ASP A 1 86 ? 1.096 -11.496 -4.187 1.00 87.31 86 ASP A O 1
ATOM 681 N N . GLN A 1 87 ? 1.109 -11.987 -6.379 1.00 89.19 87 GLN A N 1
ATOM 682 C CA . GLN A 1 87 ? 2.228 -11.093 -6.693 1.00 89.19 87 GLN A CA 1
ATOM 683 C C . GLN A 1 87 ? 1.851 -9.627 -6.465 1.00 89.19 87 GLN A C 1
ATOM 685 O O . GLN A 1 87 ? 2.617 -8.880 -5.859 1.00 89.19 87 GLN A O 1
ATOM 690 N N . ILE A 1 88 ? 0.662 -9.218 -6.916 1.00 91.00 88 ILE A N 1
ATOM 691 C CA . ILE A 1 88 ? 0.168 -7.847 -6.742 1.00 91.00 88 ILE A CA 1
ATOM 692 C C . ILE A 1 88 ? -0.054 -7.534 -5.263 1.00 91.00 88 ILE A C 1
ATOM 694 O O . ILE A 1 88 ? 0.373 -6.481 -4.795 1.00 91.00 88 ILE A O 1
ATOM 698 N N . GLY A 1 89 ? -0.650 -8.460 -4.508 1.00 91.50 89 GLY A N 1
ATOM 699 C CA . GLY A 1 89 ? -0.804 -8.340 -3.061 1.00 91.50 89 GLY A CA 1
ATOM 700 C C . GLY A 1 89 ? 0.538 -8.170 -2.355 1.00 91.50 89 GLY A C 1
ATOM 701 O O . GLY A 1 89 ? 0.682 -7.257 -1.545 1.00 91.50 89 GLY A O 1
ATOM 702 N N . SER A 1 90 ? 1.542 -8.975 -2.716 1.00 92.38 90 SER A N 1
ATOM 703 C CA . SER A 1 90 ? 2.897 -8.849 -2.168 1.00 92.38 90 SER A CA 1
ATOM 704 C C . SER A 1 90 ? 3.529 -7.491 -2.488 1.00 92.38 90 SER A C 1
ATOM 706 O O . SER A 1 90 ? 4.054 -6.842 -1.586 1.00 92.38 90 SER A O 1
ATOM 708 N N . VAL A 1 91 ? 3.427 -7.016 -3.733 1.00 94.12 91 VAL A N 1
ATOM 709 C CA . VAL A 1 91 ? 3.982 -5.714 -4.139 1.00 94.12 91 VAL A CA 1
ATOM 710 C C . VAL A 1 91 ? 3.297 -4.553 -3.426 1.00 94.12 91 VAL A C 1
ATOM 712 O O . VAL A 1 91 ? 3.973 -3.626 -2.994 1.00 94.12 91 VAL A O 1
ATOM 715 N N . ILE A 1 92 ? 1.978 -4.606 -3.241 1.00 94.81 92 ILE A N 1
ATOM 716 C CA . ILE A 1 92 ? 1.249 -3.591 -2.471 1.00 94.81 92 ILE A CA 1
ATOM 717 C C . ILE A 1 92 ? 1.666 -3.618 -1.001 1.00 94.81 92 ILE A C 1
ATOM 719 O O . ILE A 1 92 ? 1.863 -2.557 -0.407 1.00 94.81 92 ILE A O 1
ATOM 723 N N . GLY A 1 93 ? 1.815 -4.809 -0.415 1.00 95.00 93 GLY A N 1
ATOM 724 C CA . GLY A 1 93 ? 2.262 -4.960 0.966 1.00 95.00 93 GLY A CA 1
ATOM 725 C C . GLY A 1 93 ? 3.638 -4.332 1.187 1.00 95.00 93 GLY A C 1
ATOM 726 O O . GLY A 1 93 ? 3.810 -3.501 2.081 1.00 95.00 93 GLY A O 1
ATOM 727 N N . ASP A 1 94 ? 4.589 -4.643 0.311 1.00 95.31 94 ASP A N 1
ATOM 728 C CA . ASP A 1 94 ? 5.920 -4.038 0.332 1.00 95.31 94 ASP A CA 1
ATOM 729 C C . ASP A 1 94 ? 5.874 -2.529 0.100 1.00 95.31 94 ASP A C 1
ATOM 731 O O . ASP A 1 94 ? 6.601 -1.786 0.758 1.00 95.31 94 ASP A O 1
ATOM 735 N N . ALA A 1 95 ? 5.015 -2.058 -0.805 1.00 94.88 95 ALA A N 1
ATOM 736 C CA . ALA A 1 95 ? 4.906 -0.639 -1.116 1.00 94.88 95 ALA A CA 1
ATOM 737 C C . ALA A 1 95 ? 4.357 0.149 0.079 1.00 94.88 95 ALA A C 1
ATOM 739 O O . ALA A 1 95 ? 4.828 1.251 0.362 1.00 94.88 95 ALA A O 1
ATOM 740 N N . ILE A 1 96 ? 3.400 -0.412 0.819 1.00 96.12 96 ILE A N 1
ATOM 741 C CA . ILE A 1 96 ? 2.879 0.178 2.059 1.00 96.12 96 ILE A CA 1
ATOM 742 C C . ILE A 1 96 ? 3.961 0.201 3.144 1.00 96.12 96 ILE A C 1
ATOM 744 O O . ILE A 1 96 ? 4.174 1.238 3.772 1.00 96.12 96 ILE A O 1
ATOM 748 N N . ASN A 1 97 ? 4.697 -0.898 3.329 1.00 94.62 97 ASN A N 1
ATOM 749 C CA . ASN A 1 97 ? 5.805 -0.947 4.287 1.00 94.62 97 ASN A CA 1
ATOM 750 C C . ASN A 1 97 ? 6.891 0.084 3.940 1.00 94.62 97 ASN A C 1
ATOM 752 O O . ASN A 1 97 ? 7.342 0.830 4.806 1.00 94.62 97 ASN A O 1
ATOM 756 N N . SER A 1 98 ? 7.243 0.188 2.658 1.00 92.94 98 SER A N 1
ATOM 757 C CA . SER A 1 98 ? 8.189 1.177 2.139 1.00 92.94 98 SER A CA 1
ATOM 758 C C . SER A 1 98 ? 7.715 2.614 2.376 1.00 92.94 98 SER A C 1
ATOM 760 O O . SER A 1 98 ? 8.517 3.457 2.778 1.00 92.94 98 SER A O 1
ATOM 762 N N . LEU A 1 99 ? 6.417 2.904 2.213 1.00 94.19 99 LEU A N 1
ATOM 763 C CA . LEU A 1 99 ? 5.847 4.217 2.542 1.00 94.19 99 LEU A CA 1
ATOM 764 C C . LEU A 1 99 ? 5.994 4.538 4.033 1.00 94.19 99 LEU A C 1
ATOM 766 O O . LEU A 1 99 ? 6.424 5.639 4.378 1.00 94.19 99 LEU A O 1
ATOM 770 N N . TYR A 1 100 ? 5.697 3.584 4.921 1.00 93.31 100 TYR A N 1
ATOM 771 C CA . TYR A 1 100 ? 5.882 3.777 6.361 1.00 93.31 100 TYR A CA 1
ATOM 772 C C . TYR A 1 100 ? 7.345 4.036 6.729 1.00 93.31 100 TYR A C 1
ATOM 774 O O . TYR A 1 100 ? 7.634 4.973 7.482 1.00 93.31 100 TYR A O 1
ATOM 782 N N . SER A 1 101 ? 8.274 3.258 6.171 1.00 92.19 101 SER A N 1
ATOM 783 C CA . SER A 1 101 ? 9.709 3.453 6.383 1.00 92.19 101 SER A CA 1
ATOM 784 C C . SER A 1 101 ? 10.176 4.821 5.878 1.00 92.19 101 SER A C 1
ATOM 786 O O . SER A 1 101 ? 10.811 5.559 6.627 1.00 92.19 101 SER A O 1
ATOM 788 N N . GLN A 1 102 ? 9.812 5.210 4.652 1.00 89.62 102 GLN A N 1
ATOM 789 C CA . GLN A 1 102 ? 10.202 6.497 4.062 1.00 89.62 102 GLN A CA 1
ATOM 790 C C . GLN A 1 102 ? 9.663 7.693 4.853 1.00 89.62 102 GLN A C 1
ATOM 792 O O . GLN A 1 102 ? 10.390 8.663 5.073 1.00 89.62 102 GLN A O 1
ATOM 797 N N . ARG A 1 103 ? 8.414 7.627 5.323 1.00 91.06 103 ARG A N 1
ATOM 798 C CA . ARG A 1 103 ? 7.814 8.695 6.136 1.00 91.06 103 ARG A CA 1
ATOM 799 C C . ARG A 1 103 ? 8.492 8.834 7.484 1.00 91.06 103 ARG A C 1
ATOM 801 O O . ARG A 1 103 ? 8.825 9.949 7.872 1.00 91.06 103 ARG A O 1
ATOM 808 N N . THR A 1 104 ? 8.781 7.709 8.134 1.00 90.25 104 THR A N 1
ATOM 809 C CA . THR A 1 104 ? 9.519 7.688 9.402 1.00 90.25 104 THR A CA 1
ATOM 810 C C . THR A 1 104 ? 10.901 8.323 9.240 1.00 90.25 104 THR A C 1
ATOM 812 O O . THR A 1 104 ? 11.278 9.176 10.039 1.00 90.25 104 THR A O 1
ATOM 815 N N . LEU A 1 105 ? 11.627 7.975 8.172 1.00 90.81 105 LEU A N 1
ATOM 816 C CA . LEU A 1 105 ? 12.938 8.559 7.860 1.00 90.81 105 LEU A CA 1
ATOM 817 C C . LEU A 1 105 ? 12.860 10.057 7.529 1.00 90.81 105 LEU A C 1
ATOM 819 O O . LEU A 1 105 ? 13.779 10.804 7.848 1.00 90.81 105 LEU A O 1
ATOM 823 N N . SER A 1 106 ? 11.759 10.500 6.924 1.00 89.94 106 SER A N 1
ATOM 824 C CA . SER A 1 106 ? 11.539 11.899 6.532 1.00 89.94 106 SER A CA 1
ATOM 825 C C . SER A 1 106 ? 10.901 12.750 7.640 1.00 89.94 106 SER A C 1
ATOM 827 O O . SER A 1 106 ? 10.537 13.898 7.392 1.00 89.94 106 SER A O 1
ATOM 829 N N . GLY A 1 107 ? 10.706 12.198 8.846 1.00 90.38 107 GLY A N 1
ATOM 830 C CA . GLY A 1 107 ? 10.035 12.881 9.959 1.00 90.38 107 GLY A CA 1
ATOM 831 C C . GLY A 1 107 ? 8.546 13.168 9.722 1.00 90.38 107 GLY A C 1
ATOM 832 O O . GLY A 1 107 ? 7.945 13.960 10.447 1.00 90.38 107 GLY A O 1
ATOM 833 N N . GLN A 1 108 ? 7.942 12.545 8.710 1.00 90.25 108 GLN A N 1
ATOM 834 C CA . GLN A 1 108 ? 6.518 12.661 8.420 1.00 90.25 108 GLN A CA 1
ATOM 835 C C . GLN A 1 108 ? 5.706 11.666 9.264 1.00 90.25 108 GLN A C 1
ATOM 837 O O . GLN A 1 108 ? 6.210 10.597 9.621 1.00 90.25 108 GLN A O 1
ATOM 842 N N . PRO A 1 109 ? 4.424 11.960 9.550 1.00 89.25 109 PRO A N 1
ATOM 843 C CA . PRO A 1 109 ? 3.535 10.996 10.186 1.00 89.25 109 PRO A CA 1
ATOM 844 C C . PRO A 1 109 ? 3.459 9.700 9.371 1.00 89.25 109 PRO A C 1
ATOM 846 O O . PRO A 1 109 ? 3.186 9.733 8.173 1.00 89.25 109 PRO A O 1
ATOM 849 N N . ALA A 1 110 ? 3.658 8.551 10.023 1.00 88.38 110 ALA A N 1
ATOM 850 C CA . ALA A 1 110 ? 3.562 7.248 9.363 1.00 88.38 110 ALA A CA 1
ATOM 851 C C . ALA A 1 110 ? 2.180 7.053 8.706 1.00 88.38 110 ALA A C 1
ATOM 853 O O . ALA A 1 110 ? 2.073 6.606 7.567 1.00 88.38 110 ALA A O 1
ATOM 854 N N . ILE A 1 111 ? 1.123 7.458 9.411 1.00 89.75 111 ILE A N 1
ATOM 855 C CA . ILE A 1 111 ? -0.268 7.400 8.957 1.00 89.75 111 ILE A CA 1
ATOM 856 C C . ILE A 1 111 ? -0.655 8.752 8.363 1.00 89.75 111 ILE A C 1
ATOM 858 O O . ILE A 1 111 ? -0.514 9.782 9.018 1.00 89.75 111 ILE A O 1
ATOM 862 N N . GLY A 1 112 ? -1.186 8.745 7.143 1.00 87.06 112 GLY A N 1
ATOM 863 C CA . GLY A 1 112 ? -1.641 9.957 6.472 1.00 87.06 112 GLY A CA 1
ATOM 864 C C . GLY A 1 112 ? -1.934 9.737 4.989 1.00 87.06 112 GLY A C 1
ATOM 865 O O . GLY A 1 112 ? -1.638 8.656 4.467 1.00 87.06 112 GLY A O 1
ATOM 866 N N . PRO A 1 113 ? -2.475 10.756 4.303 1.00 89.19 113 PRO A N 1
ATOM 867 C CA . PRO A 1 113 ? -2.835 10.658 2.895 1.00 89.19 113 PRO A CA 1
ATOM 868 C C . PRO A 1 113 ? -1.609 10.336 2.038 1.00 89.19 113 PRO A C 1
ATOM 870 O O . PRO A 1 113 ? -0.532 10.871 2.280 1.00 89.19 113 PRO A O 1
ATOM 873 N N . VAL A 1 114 ? -1.766 9.461 1.050 1.00 91.81 114 VAL A N 1
ATOM 874 C CA . VAL A 1 114 ? -0.724 9.053 0.100 1.00 91.81 114 VAL A CA 1
ATOM 875 C C . VAL A 1 114 ? -1.031 9.683 -1.253 1.00 91.81 114 VAL A C 1
ATOM 877 O O . VAL A 1 114 ? -2.115 9.480 -1.804 1.00 91.81 114 VAL A O 1
ATOM 880 N N . SER A 1 115 ? -0.089 10.450 -1.798 1.00 90.25 115 SER A N 1
ATOM 881 C CA . SER A 1 115 ? -0.214 11.013 -3.142 1.00 90.25 115 SER A CA 1
ATOM 882 C C . SER A 1 115 ? -0.008 9.949 -4.225 1.00 90.25 115 SER A C 1
ATOM 884 O O . SER A 1 115 ? 0.643 8.926 -4.016 1.00 90.25 115 SER A O 1
ATOM 886 N N . TYR A 1 116 ? -0.519 10.216 -5.429 1.00 90.62 116 TYR A N 1
ATOM 887 C CA . TYR A 1 116 ? -0.305 9.347 -6.591 1.00 90.62 116 TYR A CA 1
ATOM 888 C C . TYR A 1 116 ? 1.185 9.131 -6.895 1.00 90.62 116 TYR A C 1
ATOM 890 O O . TYR A 1 116 ? 1.601 8.016 -7.202 1.00 90.62 116 TYR A O 1
ATOM 898 N N . ALA A 1 117 ? 2.001 10.184 -6.778 1.00 89.88 117 ALA A N 1
ATOM 899 C CA . ALA A 1 117 ? 3.437 10.105 -7.030 1.00 89.88 117 ALA A CA 1
ATOM 900 C C . ALA A 1 117 ? 4.148 9.204 -6.006 1.00 89.88 117 ALA A C 1
ATOM 902 O O . ALA A 1 117 ? 4.919 8.332 -6.406 1.00 89.88 117 ALA A O 1
ATOM 903 N N . GLU A 1 118 ? 3.847 9.360 -4.710 1.00 90.94 118 GLU A N 1
ATOM 904 C CA . GLU A 1 118 ? 4.378 8.487 -3.652 1.00 90.94 118 GLU A CA 1
ATOM 905 C C . GLU A 1 118 ? 3.968 7.024 -3.876 1.00 90.94 118 GLU A C 1
ATOM 907 O O . GLU A 1 118 ? 4.814 6.130 -3.817 1.00 90.94 118 GLU A O 1
ATOM 912 N N . ALA A 1 119 ? 2.687 6.773 -4.173 1.00 92.56 119 ALA A N 1
ATOM 913 C CA . ALA A 1 119 ? 2.181 5.426 -4.429 1.00 92.56 119 ALA A CA 1
ATOM 914 C C . ALA A 1 119 ? 2.869 4.786 -5.644 1.00 92.56 119 ALA A C 1
ATOM 916 O O . ALA A 1 119 ? 3.366 3.666 -5.548 1.00 92.56 119 ALA A O 1
ATOM 917 N N . SER A 1 120 ? 2.957 5.512 -6.762 1.00 92.25 120 SER A N 1
ATOM 918 C CA . SER A 1 120 ? 3.592 5.045 -7.999 1.00 92.25 120 SER A CA 1
ATOM 919 C C . SER A 1 120 ? 5.076 4.715 -7.801 1.00 92.25 120 SER A C 1
ATOM 921 O O . SER A 1 120 ? 5.536 3.648 -8.209 1.00 92.25 120 SER A O 1
ATOM 923 N N . GLN A 1 121 ? 5.830 5.587 -7.125 1.00 91.38 121 GLN A N 1
ATOM 924 C CA . GLN A 1 121 ? 7.244 5.340 -6.829 1.00 91.38 121 GLN A CA 1
ATOM 925 C C . GLN A 1 121 ? 7.436 4.152 -5.886 1.00 91.38 121 GLN A C 1
ATOM 927 O O . GLN A 1 121 ? 8.335 3.341 -6.105 1.00 91.38 121 GLN A O 1
ATOM 932 N N . SER A 1 122 ? 6.599 4.034 -4.851 1.00 92.50 122 SER A N 1
ATOM 933 C CA . SER A 1 122 ? 6.698 2.927 -3.901 1.00 92.50 122 SER A CA 1
ATOM 934 C C . SER A 1 122 ? 6.386 1.585 -4.568 1.00 92.50 122 SER A C 1
ATOM 936 O O . SER A 1 122 ? 7.157 0.642 -4.423 1.00 92.50 122 SER A O 1
ATOM 938 N N . LEU A 1 123 ? 5.327 1.523 -5.385 1.00 94.12 123 LEU A N 1
ATOM 939 C CA . LEU A 1 123 ? 4.970 0.331 -6.161 1.00 94.12 123 LEU A CA 1
ATOM 940 C C . LEU A 1 123 ? 6.100 -0.107 -7.096 1.00 94.12 123 LEU A C 1
ATOM 942 O O . LEU A 1 123 ? 6.457 -1.282 -7.113 1.00 94.12 123 LEU A O 1
ATOM 946 N N . ALA A 1 124 ? 6.693 0.828 -7.838 1.00 92.25 124 ALA A N 1
ATOM 947 C CA . ALA A 1 124 ? 7.808 0.533 -8.731 1.00 92.25 124 ALA A CA 1
ATOM 948 C C . ALA A 1 124 ? 9.014 -0.051 -7.977 1.00 92.25 124 ALA A C 1
ATOM 950 O O . ALA A 1 124 ? 9.511 -1.117 -8.341 1.00 92.25 124 ALA A O 1
ATOM 951 N N . ARG A 1 125 ? 9.420 0.570 -6.861 1.00 91.75 125 ARG A N 1
ATOM 952 C CA . ARG A 1 125 ? 10.525 0.060 -6.029 1.00 91.75 125 ARG A CA 1
ATOM 953 C C . ARG A 1 125 ? 10.224 -1.320 -5.454 1.00 91.75 125 ARG A C 1
ATOM 955 O O . ARG A 1 125 ? 11.101 -2.177 -5.445 1.00 91.75 125 ARG A O 1
ATOM 962 N N . SER A 1 126 ? 8.985 -1.573 -5.038 1.00 92.38 126 SER A N 1
ATOM 963 C CA . SER A 1 126 ? 8.543 -2.895 -4.572 1.00 92.38 126 SER A CA 1
ATOM 964 C C . SER A 1 126 ? 8.549 -3.960 -5.672 1.00 92.38 126 SER A C 1
ATOM 966 O O . SER A 1 126 ? 8.666 -5.152 -5.383 1.00 92.38 126 SER A O 1
ATOM 968 N N . MET A 1 127 ? 8.482 -3.551 -6.939 1.00 91.06 127 MET A N 1
ATOM 969 C CA . MET A 1 127 ? 8.706 -4.423 -8.094 1.00 91.06 127 MET A CA 1
ATOM 970 C C . MET A 1 127 ? 10.196 -4.625 -8.419 1.00 91.06 127 MET A C 1
ATOM 972 O O . MET A 1 127 ? 10.506 -5.383 -9.330 1.00 91.06 127 MET A O 1
ATOM 976 N N . GLY A 1 128 ? 11.118 -3.983 -7.693 1.00 88.12 128 GLY A N 1
ATOM 977 C CA . GLY A 1 128 ? 12.553 -3.995 -7.998 1.00 88.12 128 GLY A CA 1
ATOM 978 C C . GLY A 1 128 ? 12.950 -3.030 -9.118 1.00 88.12 128 GLY A C 1
ATOM 979 O O . GLY A 1 128 ? 14.023 -3.175 -9.693 1.00 88.12 128 GLY A O 1
ATOM 980 N N . ILE A 1 129 ? 12.082 -2.069 -9.447 1.00 90.06 129 ILE A N 1
ATOM 981 C CA . ILE A 1 129 ? 12.330 -1.030 -10.448 1.00 90.06 129 ILE A CA 1
ATOM 982 C C . ILE A 1 129 ? 12.710 0.258 -9.728 1.00 90.06 129 ILE A C 1
ATOM 984 O O . ILE A 1 129 ? 11.949 0.762 -8.900 1.00 90.06 129 ILE A O 1
ATOM 988 N N . GLN A 1 130 ? 13.852 0.830 -10.088 1.00 90.50 130 GLN A N 1
ATOM 989 C CA . GLN A 1 130 ? 14.226 2.173 -9.679 1.00 90.50 130 GLN A CA 1
ATOM 990 C C . GLN A 1 130 ? 13.579 3.189 -10.642 1.00 90.50 130 GLN A C 1
ATOM 992 O O . GLN A 1 130 ? 13.907 3.201 -11.831 1.00 90.50 130 GLN A O 1
ATOM 997 N N . PRO A 1 131 ? 12.640 4.040 -10.177 1.00 87.00 131 PRO A N 1
ATOM 998 C CA . PRO A 1 131 ? 11.970 5.005 -11.046 1.00 87.00 131 PRO A CA 1
ATOM 999 C C . PRO A 1 131 ? 12.938 6.061 -11.581 1.00 87.00 131 PRO A C 1
ATOM 1001 O O . PRO A 1 131 ? 13.756 6.593 -10.829 1.00 87.00 131 PRO A O 1
ATOM 1004 N N . ILE A 1 132 ? 12.774 6.424 -12.853 1.00 86.69 132 ILE A N 1
ATOM 1005 C CA . ILE A 1 132 ? 13.547 7.489 -13.503 1.00 86.69 132 ILE A CA 1
ATOM 1006 C C . ILE A 1 132 ? 12.891 8.850 -13.205 1.00 86.69 132 ILE A C 1
ATOM 1008 O O . ILE A 1 132 ? 11.664 8.971 -13.310 1.00 86.69 132 ILE A O 1
ATOM 1012 N N . PRO A 1 133 ? 13.666 9.901 -12.870 1.00 80.62 133 PRO A N 1
ATOM 1013 C CA . PRO A 1 133 ? 13.131 11.248 -12.691 1.00 80.62 133 PRO A CA 1
ATOM 1014 C C . PRO A 1 133 ? 12.285 11.719 -13.886 1.00 80.62 133 PRO A C 1
ATOM 1016 O O . PRO A 1 133 ? 12.589 11.448 -15.047 1.00 80.62 133 PRO A O 1
ATOM 1019 N N . GLY A 1 134 ? 11.190 12.426 -13.602 1.00 78.88 134 GLY A N 1
ATOM 1020 C CA . GLY A 1 134 ? 10.282 12.948 -14.631 1.00 78.88 134 GLY A CA 1
ATOM 1021 C C . GLY A 1 134 ? 9.313 11.926 -15.243 1.00 78.88 134 GLY A C 1
ATOM 1022 O O . GLY A 1 134 ? 8.463 12.326 -16.033 1.00 78.88 134 GLY A O 1
ATOM 1023 N N . HIS A 1 135 ? 9.381 10.646 -14.856 1.00 79.50 135 HIS A N 1
ATOM 1024 C CA . HIS A 1 135 ? 8.453 9.602 -15.304 1.00 79.50 135 HIS A CA 1
ATOM 1025 C C . HIS A 1 135 ? 7.680 9.004 -14.116 1.00 79.50 135 HIS A C 1
ATOM 1027 O O . HIS A 1 135 ? 8.231 8.884 -13.018 1.00 79.50 135 HIS A O 1
ATOM 1033 N N . PRO A 1 136 ? 6.402 8.614 -14.291 1.00 80.31 136 PRO A N 1
ATOM 1034 C CA . PRO A 1 136 ? 5.704 7.845 -13.269 1.00 80.31 136 PRO A CA 1
ATOM 1035 C C . PRO A 1 136 ? 6.377 6.470 -13.127 1.00 80.31 136 PRO A C 1
ATOM 1037 O O . PRO A 1 136 ? 6.679 5.819 -14.126 1.00 80.31 136 PRO A O 1
ATOM 1040 N N . GLY A 1 137 ? 6.610 6.019 -11.890 1.00 83.44 137 GLY A N 1
ATOM 1041 C CA . GLY A 1 137 ? 7.264 4.727 -11.629 1.00 83.44 137 GLY A CA 1
ATOM 1042 C C . GLY A 1 137 ? 6.440 3.532 -12.121 1.00 83.44 137 GLY A C 1
ATOM 1043 O O . GLY A 1 137 ? 6.979 2.478 -12.451 1.00 83.44 137 GLY A O 1
ATOM 1044 N N . THR A 1 138 ? 5.126 3.711 -12.219 1.00 88.19 138 THR A N 1
ATOM 1045 C CA . THR A 1 138 ? 4.169 2.740 -12.753 1.00 88.19 138 THR A CA 1
ATOM 1046 C C . THR A 1 138 ? 3.445 3.300 -13.967 1.00 88.19 138 THR A C 1
ATOM 1048 O O . THR A 1 138 ? 3.125 4.486 -14.022 1.00 88.19 138 THR A O 1
ATOM 1051 N N . MET A 1 139 ? 3.118 2.429 -14.915 1.00 84.81 139 MET A N 1
ATOM 1052 C CA . MET A 1 139 ? 2.353 2.763 -16.113 1.00 84.81 139 MET A CA 1
ATOM 1053 C C . MET A 1 139 ? 0.918 2.234 -16.029 1.00 84.81 139 MET A C 1
ATOM 1055 O O . MET A 1 139 ? 0.640 1.252 -15.341 1.00 84.81 139 MET A O 1
ATOM 1059 N N . GLY A 1 140 ? 0.027 2.851 -16.807 1.00 84.19 140 GLY A N 1
ATOM 1060 C CA . GLY A 1 140 ? -1.388 2.489 -16.872 1.00 84.19 140 GLY A CA 1
ATOM 1061 C C . GLY A 1 140 ? -2.227 3.134 -15.770 1.00 84.19 140 GLY A C 1
ATOM 1062 O O . GLY A 1 140 ? -1.762 4.018 -15.050 1.00 84.19 140 GLY A O 1
ATOM 1063 N N . ASP A 1 141 ? -3.485 2.703 -15.664 1.00 83.62 141 ASP A N 1
ATOM 1064 C CA . ASP A 1 141 ? -4.389 3.186 -14.623 1.00 83.62 141 ASP A CA 1
ATOM 1065 C C . ASP A 1 141 ? -4.104 2.478 -13.293 1.00 83.62 141 ASP A C 1
ATOM 1067 O O . ASP A 1 141 ? -4.500 1.334 -13.066 1.00 83.62 141 ASP A O 1
ATOM 1071 N N . ILE A 1 142 ? -3.402 3.183 -12.408 1.00 88.25 142 ILE A N 1
ATOM 1072 C CA . ILE A 1 142 ? -3.151 2.753 -11.029 1.00 88.25 142 ILE A CA 1
ATOM 1073 C C . ILE A 1 142 ? -4.030 3.511 -10.024 1.00 88.25 142 ILE A C 1
ATOM 1075 O O . ILE A 1 142 ? -3.722 3.551 -8.831 1.00 88.25 142 ILE A O 1
ATOM 1079 N N . SER A 1 143 ? -5.127 4.131 -10.469 1.00 89.31 143 SER A N 1
ATOM 1080 C CA . SER A 1 143 ? -5.994 4.929 -9.593 1.00 89.31 143 SER A CA 1
ATOM 1081 C C . SER A 1 143 ? -6.615 4.070 -8.494 1.00 89.31 143 SER A C 1
ATOM 1083 O O . SER A 1 143 ? -6.549 4.439 -7.323 1.00 89.31 143 SER A O 1
ATOM 1085 N N . GLY A 1 144 ? -7.135 2.886 -8.840 1.00 89.81 144 GLY A N 1
ATOM 1086 C CA . GLY A 1 144 ? -7.692 1.939 -7.866 1.00 89.81 144 GLY A CA 1
ATOM 1087 C C . GLY A 1 144 ? -6.662 1.477 -6.829 1.00 89.81 144 GLY A C 1
ATOM 1088 O O . GLY A 1 144 ? -6.946 1.473 -5.632 1.00 89.81 144 GLY A O 1
ATOM 1089 N N . LEU A 1 145 ? -5.433 1.189 -7.277 1.00 91.88 145 LEU A N 1
ATOM 1090 C CA . LEU A 1 145 ? -4.299 0.846 -6.408 1.00 91.88 145 LEU A CA 1
ATOM 1091 C C . LEU A 1 145 ? -3.951 1.986 -5.454 1.00 91.88 145 LEU A C 1
ATOM 1093 O O . LEU A 1 145 ? -3.834 1.777 -4.250 1.00 91.88 145 LEU A O 1
ATOM 1097 N N . THR A 1 146 ? -3.835 3.201 -5.985 1.00 92.56 146 THR A N 1
ATOM 1098 C CA . THR A 1 146 ? -3.513 4.397 -5.200 1.00 92.56 146 THR A CA 1
ATOM 1099 C C . THR A 1 146 ? -4.594 4.670 -4.160 1.00 92.56 146 THR A C 1
ATOM 1101 O O . THR A 1 146 ? -4.278 4.923 -3.000 1.00 92.56 146 THR A O 1
ATOM 1104 N N . MET A 1 147 ? -5.873 4.572 -4.534 1.00 94.31 147 MET A N 1
ATOM 1105 C CA . MET A 1 147 ? -6.993 4.750 -3.606 1.00 94.31 147 MET A CA 1
ATOM 1106 C C . MET A 1 147 ? -6.993 3.690 -2.504 1.00 94.31 147 MET A C 1
ATOM 1108 O O . MET A 1 147 ? -7.194 4.035 -1.337 1.00 94.31 147 MET A O 1
ATOM 1112 N N . PHE A 1 148 ? -6.738 2.427 -2.855 1.00 95.38 148 PHE A N 1
ATOM 1113 C CA . PHE A 1 148 ? -6.624 1.342 -1.886 1.00 95.38 148 PHE A CA 1
ATOM 1114 C C . PHE A 1 148 ? -5.468 1.584 -0.909 1.00 95.38 148 PHE A C 1
ATOM 1116 O O . PHE A 1 148 ? -5.683 1.574 0.301 1.00 95.38 148 PHE A O 1
ATOM 1123 N N . MET A 1 149 ? -4.266 1.882 -1.414 1.00 95.62 149 MET A N 1
ATOM 1124 C CA . MET A 1 149 ? -3.089 2.170 -0.586 1.00 95.62 149 MET A CA 1
ATOM 1125 C C . MET A 1 149 ? -3.308 3.389 0.310 1.00 95.62 149 MET A C 1
ATOM 1127 O O . MET A 1 149 ? -3.024 3.330 1.502 1.00 95.62 149 MET A O 1
ATOM 1131 N N . ASN A 1 150 ? -3.862 4.476 -0.232 1.00 94.75 150 ASN A N 1
ATOM 1132 C CA . ASN A 1 150 ? -4.176 5.681 0.528 1.00 94.75 150 ASN A CA 1
ATOM 1133 C C . ASN A 1 150 ? -5.122 5.381 1.700 1.00 94.75 150 ASN A C 1
ATOM 1135 O O . ASN A 1 150 ? -4.868 5.810 2.827 1.00 94.75 150 ASN A O 1
ATOM 1139 N N . ARG A 1 151 ? -6.193 4.613 1.459 1.00 94.88 151 ARG A N 1
ATOM 1140 C CA . ARG A 1 151 ? -7.136 4.199 2.509 1.00 94.88 151 ARG A CA 1
ATOM 1141 C C . ARG A 1 151 ? -6.479 3.259 3.517 1.00 94.88 151 ARG A C 1
ATOM 1143 O O . ARG A 1 151 ? -6.616 3.487 4.713 1.00 94.88 151 ARG A O 1
ATOM 1150 N N . ALA A 1 152 ? -5.740 2.252 3.054 1.00 94.94 152 ALA A N 1
ATOM 1151 C CA . ALA A 1 152 ? -5.049 1.299 3.918 1.00 94.94 152 ALA A CA 1
ATOM 1152 C C . ALA A 1 152 ? -4.065 2.013 4.857 1.00 94.94 152 ALA A C 1
ATOM 1154 O O . ALA A 1 152 ? -4.142 1.843 6.074 1.00 94.94 152 ALA A O 1
ATOM 1155 N N . VAL A 1 153 ? -3.224 2.895 4.310 1.00 94.50 153 VAL A N 1
ATOM 1156 C CA . VAL A 1 153 ? -2.251 3.674 5.085 1.00 94.50 153 VAL A CA 1
ATOM 1157 C C . VAL A 1 153 ? -2.945 4.617 6.064 1.00 94.50 153 VAL A C 1
ATOM 1159 O O . VAL A 1 153 ? -2.534 4.684 7.221 1.00 94.50 153 VAL A O 1
ATOM 1162 N N . SER A 1 154 ? -4.017 5.297 5.643 1.00 92.25 154 SER A N 1
ATOM 1163 C CA . SER A 1 154 ? -4.802 6.205 6.500 1.00 92.25 154 SER A CA 1
ATOM 1164 C C . SER A 1 154 ? -5.495 5.479 7.659 1.00 92.25 154 SER A C 1
ATOM 1166 O O . SER A 1 154 ? -5.638 6.026 8.755 1.00 92.25 154 SER A O 1
ATOM 1168 N N . LEU A 1 155 ? -5.883 4.220 7.449 1.00 92.19 155 LEU A N 1
ATOM 1169 C CA . LEU A 1 155 ? -6.432 3.352 8.490 1.00 92.19 155 LEU A CA 1
ATOM 1170 C C . LEU A 1 155 ? -5.346 2.711 9.365 1.00 92.19 155 LEU A C 1
ATOM 1172 O O . LEU A 1 155 ? -5.675 2.101 10.379 1.00 92.19 155 LEU A O 1
ATOM 1176 N N . GLY A 1 156 ? -4.068 2.903 9.030 1.00 91.69 156 GLY A N 1
ATOM 1177 C CA . GLY A 1 156 ? -2.939 2.343 9.769 1.00 91.69 156 GLY A CA 1
ATOM 1178 C C . GLY A 1 156 ? -2.707 0.857 9.504 1.00 91.69 156 GLY A C 1
ATOM 1179 O O . GLY A 1 156 ? -2.122 0.190 10.352 1.00 91.69 156 GLY A O 1
ATOM 1180 N N . LEU A 1 157 ? -3.185 0.330 8.373 1.00 93.38 157 LEU A N 1
ATOM 1181 C CA . LEU A 1 157 ? -2.972 -1.067 8.011 1.00 93.38 157 LEU A CA 1
ATOM 1182 C C . LEU A 1 157 ? -1.530 -1.294 7.562 1.00 93.38 157 LEU A C 1
ATOM 1184 O O . LEU A 1 157 ? -1.051 -0.644 6.634 1.00 93.38 157 LEU A O 1
ATOM 1188 N N . GLY A 1 158 ? -0.873 -2.281 8.168 1.00 92.56 158 GLY A N 1
ATOM 1189 C CA . GLY A 1 158 ? 0.435 -2.754 7.714 1.00 92.56 158 GLY A CA 1
ATOM 1190 C C . GLY A 1 158 ? 0.365 -3.433 6.342 1.00 92.56 158 GLY A C 1
ATOM 1191 O O . GLY A 1 158 ? -0.704 -3.873 5.906 1.00 92.56 158 GLY A O 1
ATOM 1192 N N . GLY A 1 159 ? 1.515 -3.579 5.678 1.00 92.75 159 GLY A N 1
ATOM 1193 C CA . GLY A 1 159 ? 1.590 -4.187 4.348 1.00 92.75 159 GLY A CA 1
ATOM 1194 C C . GLY A 1 159 ? 0.987 -5.592 4.274 1.00 92.75 159 GLY A C 1
ATOM 1195 O O . GLY A 1 159 ? 0.214 -5.887 3.366 1.00 92.75 159 GLY A O 1
ATOM 1196 N N . GLU A 1 160 ? 1.258 -6.438 5.269 1.00 92.88 160 GLU A N 1
ATOM 1197 C CA . GLU A 1 160 ? 0.716 -7.802 5.347 1.00 92.88 160 GLU A CA 1
ATOM 1198 C C . GLU A 1 160 ? -0.813 -7.821 5.517 1.00 92.88 160 GLU A C 1
ATOM 1200 O O . GLU A 1 160 ? -1.513 -8.601 4.865 1.00 92.88 160 GLU A O 1
ATOM 1205 N N . GLN A 1 161 ? -1.348 -6.927 6.353 1.00 92.69 161 GLN A N 1
ATOM 1206 C CA . GLN A 1 161 ? -2.789 -6.802 6.587 1.00 92.69 161 GLN A CA 1
ATOM 1207 C C . GLN A 1 161 ? -3.506 -6.340 5.318 1.00 92.69 161 GLN A C 1
ATOM 1209 O O . GLN A 1 161 ? -4.528 -6.910 4.937 1.00 92.69 161 GLN A O 1
ATOM 1214 N N . ALA A 1 162 ? -2.945 -5.339 4.635 1.00 93.75 162 ALA A N 1
ATOM 1215 C CA . ALA A 1 162 ? -3.481 -4.831 3.381 1.00 93.75 162 ALA A CA 1
ATOM 1216 C C . ALA A 1 162 ? -3.428 -5.888 2.265 1.00 93.75 162 ALA A C 1
ATOM 1218 O O . ALA A 1 162 ? -4.425 -6.090 1.572 1.00 93.75 162 ALA A O 1
ATOM 1219 N N . ALA A 1 163 ? -2.311 -6.609 2.123 1.00 92.75 163 ALA A N 1
ATOM 1220 C CA . ALA A 1 163 ? -2.165 -7.690 1.148 1.00 92.75 163 ALA A CA 1
ATOM 1221 C C . ALA A 1 163 ? -3.159 -8.835 1.403 1.00 92.75 163 ALA A C 1
ATOM 1223 O O . A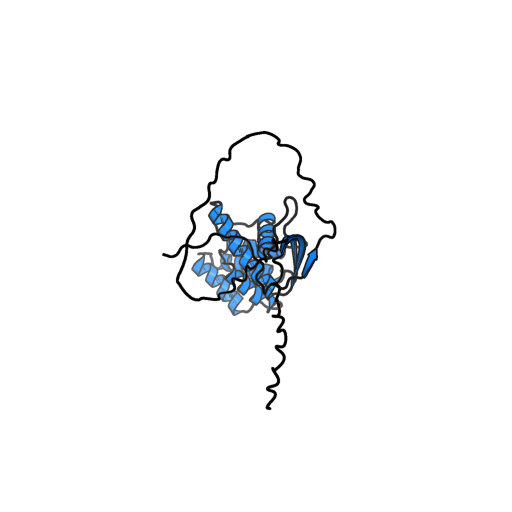LA A 1 163 ? -3.813 -9.317 0.476 1.00 92.75 163 ALA A O 1
ATOM 1224 N N . SER A 1 164 ? -3.328 -9.229 2.667 1.00 91.50 164 SER A N 1
ATOM 1225 C CA . SER A 1 164 ? -4.280 -10.270 3.071 1.00 91.50 164 SER A CA 1
ATOM 1226 C C . SER A 1 164 ? -5.724 -9.859 2.792 1.00 91.50 164 SER A C 1
ATOM 1228 O O . SER A 1 164 ? -6.488 -10.640 2.222 1.00 91.50 164 SER A O 1
ATOM 1230 N N . LEU A 1 165 ? -6.087 -8.619 3.141 1.00 91.06 165 LEU A N 1
ATOM 1231 C CA . LEU A 1 165 ? -7.404 -8.053 2.859 1.00 91.06 165 LEU A CA 1
ATOM 1232 C C . LEU A 1 165 ? -7.684 -8.040 1.356 1.00 91.06 165 LEU A C 1
ATOM 1234 O O . LEU A 1 165 ? -8.744 -8.488 0.922 1.00 91.06 165 LEU A O 1
ATOM 1238 N N . LEU A 1 166 ? -6.722 -7.569 0.561 1.00 91.56 166 LEU A N 1
ATOM 1239 C CA . LEU A 1 166 ? -6.846 -7.549 -0.888 1.00 91.56 166 LEU A CA 1
ATOM 1240 C C . LEU A 1 166 ? -7.053 -8.956 -1.447 1.00 91.56 166 LEU A C 1
ATOM 1242 O O . LEU A 1 166 ? -7.977 -9.169 -2.227 1.00 91.56 166 LEU A O 1
ATOM 1246 N N . GLY A 1 167 ? -6.230 -9.918 -1.024 1.00 90.00 167 GLY A N 1
ATOM 1247 C CA . GLY A 1 167 ? -6.345 -11.306 -1.458 1.00 90.00 167 GLY A CA 1
ATOM 1248 C C . GLY A 1 167 ? -7.708 -11.907 -1.115 1.00 90.00 167 GLY A C 1
ATOM 1249 O O . GLY A 1 167 ? -8.309 -12.587 -1.943 1.00 90.00 167 GLY A O 1
ATOM 1250 N N . LEU A 1 168 ? -8.234 -11.631 0.083 1.00 88.94 168 LEU A N 1
ATOM 1251 C CA . LEU A 1 168 ? -9.572 -12.069 0.490 1.00 88.94 168 LEU A CA 1
ATOM 1252 C C . LEU A 1 168 ? -10.669 -11.452 -0.379 1.00 88.94 168 LEU A C 1
ATOM 1254 O O . LEU A 1 168 ? -11.555 -12.176 -0.826 1.00 88.94 168 LEU A O 1
ATOM 1258 N N . VAL A 1 169 ? -10.608 -10.148 -0.642 1.00 90.19 169 VAL A N 1
ATOM 1259 C CA . VAL A 1 169 ? -11.616 -9.453 -1.454 1.00 90.19 169 VAL A CA 1
ATOM 1260 C C . VAL A 1 169 ? -11.571 -9.903 -2.912 1.00 90.19 169 VAL A C 1
ATOM 1262 O O . VAL A 1 169 ? -12.608 -10.155 -3.510 1.00 90.19 169 VAL A O 1
ATOM 1265 N N . GLN A 1 170 ? -10.382 -10.045 -3.486 1.00 88.19 170 GLN A N 1
ATOM 1266 C CA . GLN A 1 170 ? -10.212 -10.425 -4.888 1.00 88.19 170 GLN A CA 1
ATOM 1267 C C . GLN A 1 170 ? -10.570 -11.893 -5.151 1.00 88.19 170 GLN A C 1
ATOM 1269 O O . GLN A 1 170 ? -11.096 -12.209 -6.213 1.00 88.19 170 GLN A O 1
ATOM 1274 N N . ARG A 1 171 ? -10.366 -12.788 -4.172 1.00 87.31 171 ARG A N 1
ATOM 1275 C CA . ARG A 1 171 ? -10.877 -14.171 -4.241 1.00 87.31 171 ARG A CA 1
ATOM 1276 C C . ARG A 1 171 ? -12.403 -14.254 -4.148 1.00 87.31 171 ARG A C 1
ATOM 1278 O O . ARG A 1 171 ? -12.970 -15.233 -4.614 1.00 87.31 171 ARG A O 1
ATOM 1285 N N . ASN A 1 172 ? -13.050 -13.248 -3.560 1.00 84.56 172 ASN A N 1
ATOM 1286 C CA . ASN A 1 172 ? -14.499 -13.181 -3.364 1.00 84.56 172 ASN A CA 1
ATOM 1287 C C . ASN A 1 172 ? -15.061 -11.930 -4.064 1.00 84.56 172 ASN A C 1
ATOM 1289 O O . ASN A 1 172 ? -15.635 -11.038 -3.435 1.00 84.56 172 ASN A O 1
ATOM 1293 N N . HIS A 1 173 ? -14.822 -11.832 -5.377 1.00 75.12 173 HIS A N 1
ATOM 1294 C CA . HIS A 1 173 ? -15.134 -10.630 -6.161 1.00 75.12 173 HIS A CA 1
ATOM 1295 C C . HIS A 1 173 ? -16.626 -10.266 -6.090 1.00 75.12 173 HIS A C 1
ATOM 1297 O O . HIS A 1 173 ? -16.968 -9.102 -5.865 1.00 75.12 173 HIS A O 1
ATOM 1303 N N . ASP A 1 174 ? -17.492 -11.281 -6.145 1.00 77.69 174 ASP A N 1
ATOM 1304 C CA . ASP A 1 174 ? -18.948 -11.128 -6.171 1.00 77.69 174 ASP A CA 1
ATOM 1305 C C . ASP A 1 174 ? -19.521 -10.649 -4.827 1.00 77.69 174 ASP A C 1
ATOM 1307 O O . ASP A 1 174 ? -20.348 -9.735 -4.775 1.00 77.69 174 ASP A O 1
ATOM 1311 N N . GLU A 1 175 ? -19.028 -11.179 -3.706 1.00 82.69 175 GLU A N 1
ATOM 1312 C CA . GLU A 1 175 ? -19.603 -10.917 -2.385 1.00 82.69 175 GLU A CA 1
ATOM 1313 C C . GLU A 1 175 ? -18.522 -10.748 -1.314 1.00 82.69 175 GLU A C 1
ATOM 1315 O O . GLU A 1 175 ? -17.609 -11.558 -1.187 1.00 82.69 175 GLU A O 1
ATOM 1320 N N . ILE A 1 176 ? -18.617 -9.671 -0.526 1.00 81.38 176 ILE A N 1
ATOM 1321 C CA . ILE A 1 176 ? -17.730 -9.475 0.624 1.00 81.38 176 ILE A CA 1
ATOM 1322 C C . ILE A 1 176 ? -18.093 -10.552 1.650 1.00 81.38 176 ILE A C 1
ATOM 1324 O O . ILE A 1 176 ? -19.256 -10.604 2.056 1.00 81.38 176 ILE A O 1
ATOM 1328 N N . PRO A 1 177 ? -17.130 -11.365 2.124 1.00 81.75 177 PRO A N 1
ATOM 1329 C CA . PRO A 1 177 ? -17.409 -12.367 3.141 1.00 81.75 177 PRO A CA 1
ATOM 1330 C C . PRO A 1 177 ? -18.129 -11.733 4.345 1.00 81.75 177 PRO A C 1
ATOM 1332 O O . PRO A 1 177 ? -17.635 -10.727 4.868 1.00 81.75 177 PRO A O 1
ATOM 1335 N N . PRO A 1 178 ? -19.260 -12.288 4.820 1.00 79.12 178 PRO A N 1
ATOM 1336 C CA . PRO A 1 178 ? -20.050 -11.683 5.896 1.00 79.12 178 PRO A CA 1
ATOM 1337 C C . PRO A 1 178 ? -19.236 -11.439 7.169 1.00 79.12 178 PRO A C 1
ATOM 1339 O O . PRO A 1 178 ? -19.415 -10.427 7.851 1.00 79.12 178 PRO A O 1
ATOM 1342 N N . ASP A 1 179 ? -18.306 -12.351 7.457 1.00 83.12 179 ASP A N 1
ATOM 1343 C CA . ASP A 1 179 ? -17.387 -12.240 8.585 1.00 83.12 179 ASP A CA 1
ATOM 1344 C C . ASP A 1 179 ? -16.435 -11.056 8.417 1.00 83.12 179 ASP A C 1
ATOM 1346 O O . ASP A 1 179 ? -16.224 -10.307 9.366 1.00 83.12 179 ASP A O 1
ATOM 1350 N N . LEU A 1 180 ? -15.927 -10.814 7.204 1.00 83.44 180 LEU A N 1
ATOM 1351 C CA . LEU A 1 180 ? -15.068 -9.667 6.914 1.00 83.44 180 LEU A CA 1
ATOM 1352 C C . LEU A 1 180 ? -15.846 -8.349 7.023 1.00 83.44 180 LEU A C 1
ATOM 1354 O O . LEU A 1 180 ? -15.363 -7.400 7.641 1.00 83.44 180 LEU A O 1
ATOM 1358 N N . GLY A 1 181 ? -17.072 -8.317 6.490 1.00 82.50 181 GLY A N 1
ATOM 1359 C CA . GLY A 1 181 ? -17.951 -7.146 6.528 1.00 82.50 181 GLY A CA 1
ATOM 1360 C C . GLY A 1 181 ? -18.365 -6.717 7.939 1.00 82.50 181 GLY A C 1
ATOM 1361 O O . GLY A 1 181 ? -18.679 -5.550 8.141 1.00 82.50 181 GLY A O 1
ATOM 1362 N N . LYS A 1 182 ? -18.330 -7.622 8.927 1.00 86.88 182 LYS A N 1
ATOM 1363 C CA . LYS A 1 182 ? -18.623 -7.312 10.341 1.00 86.88 182 LYS A CA 1
ATOM 1364 C C . LYS A 1 182 ? -17.368 -7.147 11.193 1.00 86.88 182 LYS A C 1
ATOM 1366 O O . LYS A 1 182 ? -17.302 -6.245 12.028 1.00 86.88 182 LYS A O 1
ATOM 1371 N N . ALA A 1 183 ? -16.378 -8.019 11.011 1.00 87.88 183 ALA A N 1
ATOM 1372 C CA . ALA A 1 183 ? -15.172 -8.029 11.831 1.00 87.88 183 ALA A CA 1
ATOM 1373 C C . ALA A 1 183 ? -14.268 -6.830 11.538 1.00 87.88 183 ALA A C 1
ATOM 1375 O O . ALA A 1 183 ? -13.666 -6.292 12.465 1.00 87.88 183 ALA A O 1
ATOM 1376 N N . PHE A 1 184 ? -14.187 -6.381 10.281 1.00 89.94 184 PHE A N 1
ATOM 1377 C CA . PHE A 1 184 ? -13.289 -5.290 9.915 1.00 89.94 184 PHE A CA 1
ATOM 1378 C C . PHE A 1 184 ? -13.742 -3.916 10.447 1.00 89.94 184 PHE A C 1
ATOM 1380 O O . PHE A 1 184 ? -12.932 -3.254 11.097 1.00 89.94 184 PHE A O 1
ATOM 1387 N N . PRO A 1 185 ? -15.017 -3.495 10.310 1.00 92.25 185 PRO A N 1
ATOM 1388 C CA . PRO A 1 185 ? -15.506 -2.294 10.990 1.00 92.25 185 PRO A CA 1
ATOM 1389 C C . PRO A 1 185 ? -15.339 -2.373 12.510 1.00 92.25 185 PRO A C 1
ATOM 1391 O O . PRO A 1 185 ? -14.898 -1.412 13.133 1.00 92.25 185 PRO A O 1
ATOM 1394 N N . LYS A 1 186 ? -15.614 -3.536 13.115 1.00 91.06 186 LYS A N 1
ATOM 1395 C CA . LYS A 1 186 ? -15.408 -3.729 14.555 1.00 91.06 186 LYS A CA 1
ATOM 1396 C C . LYS A 1 186 ? -13.946 -3.525 14.955 1.00 91.06 186 LYS A C 1
ATOM 1398 O O . LYS A 1 186 ? -13.677 -2.799 15.904 1.00 91.06 186 LYS A O 1
ATOM 1403 N N . TYR A 1 187 ? -13.011 -4.105 14.204 1.00 89.88 187 TYR A N 1
ATOM 1404 C CA . TYR A 1 187 ? -11.579 -3.881 14.395 1.00 89.88 187 TYR A CA 1
ATOM 1405 C C . TYR A 1 187 ? -11.226 -2.389 14.327 1.00 89.88 187 TYR A C 1
ATOM 1407 O O . TYR A 1 187 ? -10.488 -1.897 15.175 1.00 89.88 187 TYR A O 1
ATOM 1415 N N . LEU A 1 188 ? -11.782 -1.653 13.361 1.00 91.12 188 LEU A N 1
ATOM 1416 C CA . LEU A 1 188 ? -11.564 -0.212 13.231 1.00 91.12 188 LEU A CA 1
ATOM 1417 C C . LEU A 1 188 ? -12.128 0.574 14.426 1.00 91.12 188 LEU A C 1
ATOM 1419 O O . LEU A 1 188 ? -11.467 1.486 14.915 1.00 91.12 188 LEU A O 1
ATOM 1423 N N . THR A 1 189 ? -13.298 0.215 14.947 1.00 92.56 189 THR A N 1
ATOM 1424 C CA . THR A 1 189 ? -13.818 0.818 16.182 1.00 92.56 189 THR A CA 1
ATOM 1425 C C . THR A 1 189 ? -12.911 0.515 17.376 1.00 92.56 189 THR A C 1
ATOM 1427 O O . THR A 1 189 ? -12.474 1.443 18.054 1.00 92.56 189 THR A O 1
ATOM 1430 N N . ASP A 1 190 ? -12.564 -0.755 17.589 1.00 91.62 190 ASP A N 1
ATOM 1431 C CA . ASP A 1 190 ? -11.812 -1.208 18.765 1.00 91.62 190 ASP A CA 1
ATOM 1432 C C . ASP A 1 190 ? -10.360 -0.688 18.773 1.00 91.62 190 ASP A C 1
ATOM 1434 O O . ASP A 1 190 ? -9.829 -0.340 19.825 1.00 91.62 190 ASP A O 1
ATOM 1438 N N . GLN A 1 191 ? -9.706 -0.620 17.607 1.00 87.88 191 GLN A N 1
ATOM 1439 C CA . GLN A 1 191 ? -8.278 -0.280 17.489 1.00 87.88 191 GLN A CA 1
ATOM 1440 C C . GLN A 1 191 ? -8.013 1.166 17.074 1.00 87.88 191 GLN A C 1
ATOM 1442 O O . GLN A 1 191 ? -6.925 1.688 17.319 1.00 87.88 191 GLN A O 1
ATOM 1447 N N . ARG A 1 192 ? -8.966 1.819 16.401 1.00 86.25 192 ARG A N 1
ATOM 1448 C CA . ARG A 1 192 ? -8.796 3.190 15.886 1.00 86.25 192 ARG A CA 1
ATOM 1449 C C . ARG A 1 192 ? -9.689 4.201 16.590 1.00 86.25 192 ARG A C 1
ATOM 1451 O O . ARG A 1 192 ? -9.571 5.387 16.304 1.00 86.25 192 ARG A O 1
ATOM 1458 N N . GLY A 1 193 ? -10.567 3.749 17.488 1.00 89.62 193 GLY A N 1
ATOM 1459 C CA . GLY A 1 193 ? -11.505 4.616 18.197 1.00 89.62 193 GLY A CA 1
ATOM 1460 C C . GLY A 1 193 ? -12.519 5.291 17.271 1.00 89.62 193 GLY A C 1
ATOM 1461 O O . GLY A 1 193 ? -13.100 6.305 17.649 1.00 89.62 193 GLY A O 1
ATOM 1462 N N . LEU A 1 194 ? -12.710 4.763 16.057 1.00 92.12 194 LEU A N 1
ATOM 1463 C CA . LEU A 1 194 ? -13.694 5.279 15.110 1.00 92.12 194 LEU A CA 1
ATOM 1464 C C . LEU A 1 194 ? -15.105 4.972 15.606 1.00 92.12 194 LEU A C 1
ATOM 1466 O O . LEU A 1 194 ? -15.363 3.885 16.135 1.00 92.12 194 LEU A O 1
ATOM 1470 N N . SER A 1 195 ? -16.043 5.891 15.374 1.00 95.31 195 SER A N 1
ATOM 1471 C CA . SER A 1 195 ? -17.449 5.586 15.635 1.00 95.31 195 SER A CA 1
ATOM 1472 C C . SER A 1 195 ? -17.912 4.413 14.754 1.00 95.31 195 SER A C 1
ATOM 1474 O O . SER A 1 195 ? -17.371 4.215 13.663 1.00 95.31 195 SER A O 1
ATOM 1476 N N . PRO A 1 196 ? -18.925 3.628 15.170 1.00 93.19 196 PRO A N 1
ATOM 1477 C CA . PRO A 1 196 ? -19.397 2.487 14.381 1.00 93.19 196 PRO A CA 1
ATOM 1478 C C . PRO A 1 196 ? -19.790 2.858 12.944 1.00 93.19 196 PRO A C 1
ATOM 1480 O O . PRO A 1 196 ? -19.528 2.107 12.007 1.00 93.19 196 PRO A O 1
ATOM 1483 N N . GLN A 1 197 ? -20.384 4.042 12.759 1.00 94.88 197 GLN A N 1
ATOM 1484 C CA . GLN A 1 197 ? -20.770 4.541 11.442 1.00 94.88 197 GLN A CA 1
ATOM 1485 C C . GLN A 1 197 ? -19.549 4.889 10.581 1.00 94.88 197 GLN A C 1
ATOM 1487 O O . GLN A 1 197 ? -19.493 4.500 9.416 1.00 94.88 197 GLN A O 1
ATOM 1492 N N . GLU A 1 198 ? -18.563 5.595 11.139 1.00 93.62 198 GLU A N 1
ATOM 1493 C CA . GLU A 1 198 ? -17.330 5.931 10.416 1.00 93.62 198 GLU A CA 1
ATOM 1494 C C . GLU A 1 198 ? -16.523 4.676 10.084 1.00 93.62 198 GLU A C 1
ATOM 1496 O O . GLU A 1 198 ? -16.042 4.533 8.963 1.00 93.62 198 GLU A O 1
ATOM 1501 N N . ALA A 1 199 ? -16.412 3.741 11.027 1.00 93.69 199 ALA A N 1
ATOM 1502 C CA . ALA A 1 199 ? -15.735 2.470 10.823 1.00 93.69 199 ALA A CA 1
ATOM 1503 C C . ALA A 1 199 ? -16.351 1.680 9.661 1.00 93.69 199 ALA A C 1
ATOM 1505 O O . ALA A 1 199 ? -15.615 1.187 8.806 1.00 93.69 199 ALA A O 1
ATOM 1506 N N . GLN A 1 200 ? -17.685 1.622 9.583 1.00 93.19 200 GLN A N 1
ATOM 1507 C CA . GLN A 1 200 ? -18.386 0.983 8.469 1.00 93.19 200 GLN A CA 1
ATOM 1508 C C . GLN A 1 200 ? -18.084 1.681 7.137 1.00 93.19 200 GLN A C 1
ATOM 1510 O O . GLN A 1 200 ? -17.683 1.028 6.179 1.00 93.19 200 GLN A O 1
ATOM 1515 N N . GLN A 1 201 ? -18.195 3.010 7.081 1.00 94.00 201 GLN A N 1
ATOM 1516 C CA . GLN A 1 201 ? -17.932 3.778 5.858 1.00 94.00 201 GLN A CA 1
ATOM 1517 C C . GLN A 1 201 ? -16.488 3.618 5.359 1.00 94.00 201 GLN A C 1
ATOM 1519 O O . GLN A 1 201 ? -16.244 3.496 4.155 1.00 94.00 201 GLN A O 1
ATOM 1524 N N . GLN A 1 202 ? -15.518 3.623 6.277 1.00 92.94 202 GLN A N 1
ATOM 1525 C CA . GLN A 1 202 ? -14.109 3.432 5.942 1.00 92.94 202 GLN A CA 1
ATOM 1526 C C . GLN A 1 202 ? -13.829 2.004 5.466 1.00 92.94 202 GLN A C 1
ATOM 1528 O O . GLN A 1 202 ? -13.124 1.824 4.469 1.00 92.94 202 GLN A O 1
ATOM 1533 N N . ALA A 1 203 ? -14.411 1.008 6.140 1.00 92.69 203 ALA A N 1
ATOM 1534 C CA . ALA A 1 203 ? -14.329 -0.391 5.747 1.00 92.69 203 ALA A CA 1
ATOM 1535 C C . ALA A 1 203 ? -14.903 -0.613 4.345 1.00 92.69 203 ALA A C 1
ATOM 1537 O O . ALA A 1 203 ? -14.188 -1.096 3.468 1.00 92.69 203 ALA A O 1
ATOM 1538 N N . ASP A 1 204 ? -16.142 -0.186 4.103 1.00 92.12 204 ASP A N 1
ATOM 1539 C CA . ASP A 1 204 ? -16.819 -0.340 2.812 1.00 92.12 204 ASP A CA 1
ATOM 1540 C C . ASP A 1 204 ? -16.029 0.329 1.689 1.00 92.12 204 ASP A C 1
ATOM 1542 O O . ASP A 1 204 ? -15.829 -0.250 0.622 1.00 92.12 204 ASP A O 1
ATOM 1546 N N . GLY A 1 205 ? -15.509 1.532 1.943 1.00 92.06 205 GLY A N 1
ATOM 1547 C CA . GLY A 1 205 ? -14.693 2.243 0.972 1.00 92.06 205 GLY A CA 1
ATOM 1548 C C . GLY A 1 205 ? -13.384 1.522 0.637 1.00 92.06 205 GLY A C 1
ATOM 1549 O O . GLY A 1 205 ? -13.007 1.469 -0.533 1.00 92.06 205 GLY A O 1
ATOM 1550 N N . LEU A 1 206 ? -12.699 0.941 1.627 1.00 94.25 206 LEU A N 1
ATOM 1551 C CA . LEU A 1 206 ? -11.479 0.162 1.393 1.00 94.25 206 LEU A CA 1
ATOM 1552 C C . LEU A 1 206 ? -11.783 -1.134 0.625 1.00 94.25 206 LEU A C 1
ATOM 1554 O O . LEU A 1 206 ? -11.126 -1.425 -0.377 1.00 94.25 206 LEU A O 1
ATOM 1558 N N . LEU A 1 207 ? -12.809 -1.874 1.049 1.00 91.94 207 LEU A N 1
ATOM 1559 C CA . LEU A 1 207 ? -13.248 -3.116 0.405 1.00 91.94 207 LEU A CA 1
ATOM 1560 C C . LEU A 1 207 ? -13.692 -2.866 -1.042 1.00 91.94 207 LEU A C 1
ATOM 1562 O O . LEU A 1 207 ? -13.347 -3.631 -1.940 1.00 91.94 207 LEU A O 1
ATOM 1566 N N . HIS A 1 208 ? -14.386 -1.757 -1.298 1.00 91.19 208 HIS A N 1
ATOM 1567 C CA . HIS A 1 208 ? -14.766 -1.351 -2.645 1.00 91.19 208 HIS A CA 1
ATOM 1568 C C . HIS A 1 208 ? -13.537 -1.072 -3.519 1.00 91.19 208 HIS A C 1
ATOM 1570 O O . HIS A 1 208 ? -13.439 -1.595 -4.628 1.00 91.19 208 HIS A O 1
ATOM 1576 N N . THR A 1 209 ? -12.559 -0.312 -3.011 1.00 91.94 209 THR A N 1
ATOM 1577 C CA . THR A 1 209 ? -11.322 -0.032 -3.764 1.00 91.94 209 THR A CA 1
ATOM 1578 C C . THR A 1 209 ? -10.494 -1.287 -4.032 1.00 91.94 209 THR A C 1
ATOM 1580 O O . THR A 1 209 ? -9.880 -1.391 -5.088 1.00 91.94 209 THR A O 1
ATOM 1583 N N . ALA A 1 210 ? -10.529 -2.275 -3.134 1.00 91.69 210 ALA A N 1
ATOM 1584 C CA . ALA A 1 210 ? -9.826 -3.542 -3.311 1.00 91.69 210 ALA A CA 1
ATOM 1585 C C . ALA A 1 210 ? -10.371 -4.355 -4.498 1.00 91.69 210 ALA A C 1
ATOM 1587 O O . ALA A 1 210 ? -9.605 -5.070 -5.138 1.00 91.69 210 ALA A O 1
ATOM 1588 N N . ARG A 1 211 ? -11.663 -4.217 -4.835 1.00 89.75 211 ARG A N 1
ATOM 1589 C CA . ARG A 1 211 ? -12.323 -4.928 -5.950 1.00 89.75 211 ARG A CA 1
ATOM 1590 C C . ARG A 1 211 ? -11.953 -4.404 -7.334 1.00 89.75 211 ARG A C 1
ATOM 1592 O O . ARG A 1 211 ? -12.017 -5.154 -8.304 1.00 89.75 211 ARG A O 1
ATOM 1599 N N . ILE A 1 212 ? -11.585 -3.128 -7.425 1.00 89.25 212 ILE A N 1
ATOM 1600 C CA . ILE A 1 212 ? -11.250 -2.456 -8.691 1.00 89.25 212 ILE A CA 1
ATOM 1601 C C . ILE A 1 212 ? -9.741 -2.445 -8.974 1.00 89.25 212 ILE A C 1
ATOM 1603 O O . ILE A 1 212 ? -9.292 -1.772 -9.899 1.00 89.25 212 ILE A O 1
ATOM 1607 N N . ILE A 1 213 ? -8.943 -3.158 -8.172 1.00 90.00 213 ILE A N 1
ATOM 1608 C CA . ILE A 1 213 ? -7.501 -3.288 -8.407 1.00 90.00 213 ILE A CA 1
ATOM 1609 C C . ILE A 1 213 ? -7.263 -4.130 -9.672 1.00 90.00 213 ILE A C 1
ATOM 1611 O O . ILE A 1 213 ? -7.873 -5.196 -9.807 1.00 90.00 213 ILE A O 1
ATOM 1615 N N . PRO A 1 214 ? -6.388 -3.684 -10.595 1.00 86.56 214 PRO A N 1
ATOM 1616 C CA . PRO A 1 214 ? -6.065 -4.431 -11.805 1.00 86.56 214 PRO A CA 1
ATOM 1617 C C . PRO A 1 214 ? -5.355 -5.755 -11.494 1.00 86.56 214 PRO A C 1
ATOM 1619 O O . PRO A 1 214 ? -4.665 -5.898 -10.490 1.00 86.56 214 PRO A O 1
ATOM 1622 N N . THR A 1 215 ? -5.473 -6.720 -12.406 1.00 85.81 215 THR A N 1
ATOM 1623 C CA . THR A 1 215 ? -4.851 -8.056 -12.298 1.00 85.81 215 THR A CA 1
ATOM 1624 C C . THR A 1 215 ? -3.410 -8.115 -12.811 1.00 85.81 215 THR A C 1
ATOM 1626 O O . THR A 1 215 ? -2.748 -9.153 -12.704 1.00 85.81 215 THR A O 1
ATOM 1629 N N . ALA A 1 216 ? -2.918 -7.004 -13.360 1.00 88.25 216 ALA A N 1
ATOM 1630 C CA . ALA A 1 216 ? -1.540 -6.813 -13.778 1.00 88.25 216 ALA A CA 1
ATOM 1631 C C . ALA A 1 216 ? -1.081 -5.399 -13.413 1.00 88.25 216 ALA A C 1
ATOM 1633 O O . ALA A 1 216 ? -1.854 -4.445 -13.497 1.00 88.25 216 ALA A O 1
ATOM 1634 N N . LEU A 1 217 ? 0.192 -5.273 -13.053 1.00 89.75 217 LEU A N 1
ATOM 1635 C CA . LEU A 1 217 ? 0.841 -3.997 -12.776 1.00 89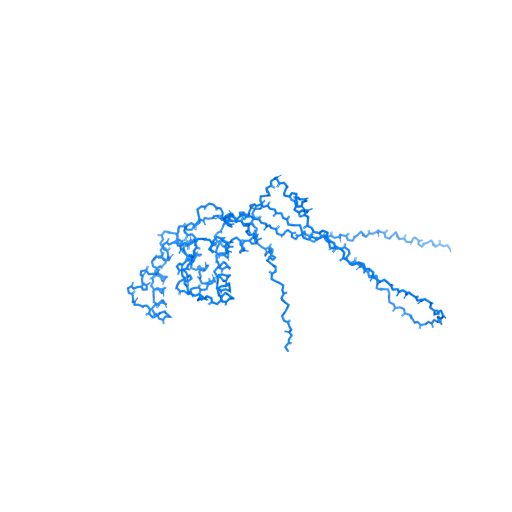.75 217 LEU A CA 1
ATOM 1636 C C . LEU A 1 217 ? 2.095 -3.894 -13.635 1.00 89.75 217 LEU A C 1
ATOM 1638 O O . LEU A 1 217 ? 2.812 -4.880 -13.816 1.00 89.75 217 LEU A O 1
ATOM 1642 N N . VAL A 1 218 ? 2.348 -2.706 -14.175 1.00 90.88 218 VAL A N 1
ATOM 1643 C CA . VAL A 1 218 ? 3.525 -2.449 -15.001 1.00 90.88 218 VAL A CA 1
ATOM 1644 C C . VAL A 1 218 ? 4.308 -1.289 -14.405 1.00 90.88 218 VAL A C 1
ATOM 1646 O O . VAL A 1 218 ? 3.749 -0.219 -14.178 1.00 90.88 218 VAL A O 1
ATOM 1649 N N . ALA A 1 219 ? 5.598 -1.497 -14.172 1.00 90.25 219 ALA A N 1
ATOM 1650 C CA . ALA A 1 219 ? 6.538 -0.472 -13.742 1.00 90.25 219 ALA A CA 1
ATOM 1651 C C . ALA A 1 219 ? 7.527 -0.136 -14.857 1.00 90.25 219 ALA A C 1
ATOM 1653 O O . ALA A 1 219 ? 7.807 -0.975 -15.714 1.00 90.25 219 ALA A O 1
ATOM 1654 N N . TYR A 1 220 ? 8.022 1.099 -14.854 1.00 88.19 220 TYR A N 1
ATOM 1655 C CA . TYR A 1 220 ? 9.022 1.599 -15.793 1.00 88.19 220 TYR A CA 1
ATOM 1656 C C . TYR A 1 220 ? 10.197 2.203 -15.035 1.00 88.19 220 TYR A C 1
ATOM 1658 O O . TYR A 1 220 ? 10.000 3.003 -14.118 1.00 88.19 220 TYR A O 1
ATOM 1666 N N . GLY A 1 221 ? 11.408 1.846 -15.444 1.00 87.62 221 GLY A N 1
ATOM 1667 C CA . GLY A 1 221 ? 12.621 2.420 -14.890 1.00 87.62 221 GLY A CA 1
ATOM 1668 C C . GLY A 1 221 ? 13.816 1.496 -15.044 1.00 87.62 221 GLY A C 1
ATOM 1669 O O . GLY A 1 221 ? 13.851 0.642 -15.931 1.00 87.62 221 GLY A O 1
ATOM 1670 N N . GLU A 1 222 ? 14.791 1.690 -14.171 1.00 87.06 222 GLU A N 1
ATOM 1671 C CA . GLU A 1 222 ? 16.021 0.912 -14.131 1.00 87.06 222 GLU A CA 1
ATOM 1672 C C . GLU A 1 222 ? 15.819 -0.375 -13.324 1.00 87.06 222 GLU A C 1
ATOM 1674 O O . GLU A 1 222 ? 15.259 -0.359 -12.227 1.00 87.06 222 GLU A O 1
ATOM 1679 N N . VAL A 1 223 ? 16.290 -1.495 -13.865 1.00 83.06 223 VAL A N 1
ATOM 1680 C CA . VAL A 1 223 ? 16.402 -2.782 -13.175 1.00 83.06 223 VAL A CA 1
ATOM 1681 C C . VAL A 1 223 ? 17.869 -3.138 -13.078 1.00 83.06 223 VAL A C 1
ATOM 1683 O O . VAL A 1 223 ? 18.576 -3.163 -14.084 1.00 83.06 223 VAL A O 1
ATOM 1686 N N . THR A 1 224 ? 18.310 -3.481 -11.876 1.00 76.88 224 THR A N 1
ATOM 1687 C CA . THR A 1 224 ? 19.614 -4.101 -11.664 1.00 76.88 224 THR A CA 1
ATOM 1688 C C . THR A 1 224 ? 19.477 -5.601 -11.907 1.00 76.88 224 THR A C 1
ATOM 1690 O O . THR A 1 224 ? 18.872 -6.319 -11.108 1.00 76.88 224 THR A O 1
ATOM 1693 N N . MET A 1 225 ? 20.000 -6.086 -13.032 1.00 65.56 225 MET A N 1
ATOM 1694 C CA . MET A 1 225 ? 20.031 -7.515 -13.321 1.00 65.56 225 MET A CA 1
ATOM 1695 C C . MET A 1 225 ? 21.263 -8.116 -12.651 1.00 65.56 225 MET A C 1
ATOM 1697 O O . MET A 1 225 ? 22.396 -7.851 -13.046 1.00 65.56 225 MET A O 1
ATOM 1701 N N . THR A 1 226 ? 21.057 -8.947 -11.630 1.00 58.16 226 THR A N 1
ATOM 1702 C CA . THR A 1 226 ? 22.133 -9.817 -11.153 1.00 58.16 226 THR A CA 1
ATOM 1703 C C . THR A 1 226 ? 22.275 -10.963 -12.156 1.00 58.16 226 THR A C 1
ATOM 1705 O O . THR A 1 226 ? 21.297 -11.691 -12.367 1.00 58.16 226 THR A O 1
ATOM 1708 N N . PRO A 1 227 ? 23.436 -11.141 -12.810 1.00 50.72 227 PRO A N 1
ATOM 1709 C CA . PRO A 1 227 ? 23.615 -12.244 -13.740 1.00 50.72 227 PRO A CA 1
ATOM 1710 C C . PRO A 1 227 ? 23.413 -13.580 -13.006 1.00 50.72 227 PRO A C 1
ATOM 1712 O O . PRO A 1 227 ? 23.798 -13.708 -11.838 1.00 50.72 227 PRO A O 1
ATOM 1715 N N . PRO A 1 228 ? 22.788 -14.585 -13.650 1.00 45.25 228 PRO A N 1
ATOM 1716 C CA . PRO A 1 228 ? 22.606 -15.889 -13.029 1.00 45.25 228 PRO A CA 1
ATOM 1717 C C . PRO A 1 228 ? 23.975 -16.477 -12.656 1.00 45.25 228 PRO A C 1
ATOM 1719 O O . PRO A 1 228 ? 24.934 -16.304 -13.415 1.00 45.25 228 PRO A O 1
ATOM 1722 N N . PRO A 1 229 ? 24.093 -17.197 -11.524 1.00 43.59 229 PRO A N 1
ATOM 1723 C CA . PRO A 1 229 ? 25.352 -17.822 -11.152 1.00 43.59 229 PRO A CA 1
ATOM 1724 C C . PRO A 1 229 ? 25.781 -18.772 -12.272 1.00 43.59 229 PRO A C 1
ATOM 1726 O O . PRO A 1 229 ? 25.061 -19.714 -12.616 1.00 43.59 229 PRO A O 1
ATOM 1729 N N . VAL A 1 230 ? 26.954 -18.524 -12.858 1.00 45.94 230 VAL A N 1
ATOM 1730 C CA . VAL A 1 230 ? 27.546 -19.428 -13.845 1.00 45.94 230 VAL A CA 1
ATOM 1731 C C . VAL A 1 230 ? 27.829 -20.750 -13.135 1.00 45.94 230 VAL A C 1
ATOM 1733 O O . VAL A 1 230 ? 28.775 -20.867 -12.356 1.00 45.94 230 VAL A O 1
ATOM 1736 N N . VAL A 1 231 ? 26.997 -21.762 -13.387 1.00 41.16 231 VAL A N 1
ATOM 1737 C CA . VAL A 1 231 ? 27.256 -23.130 -12.932 1.00 41.16 231 VAL A CA 1
ATOM 1738 C C . VAL A 1 231 ? 28.408 -23.675 -13.769 1.00 41.16 231 VAL A C 1
ATOM 1740 O O . VAL A 1 231 ? 28.207 -24.246 -14.842 1.00 41.16 231 VAL A O 1
ATOM 1743 N N . VAL A 1 232 ? 29.637 -23.488 -13.290 1.00 42.59 232 VAL A N 1
ATOM 1744 C CA . VAL A 1 232 ? 30.813 -24.134 -13.874 1.00 42.59 232 VAL A CA 1
ATOM 1745 C C . VAL A 1 232 ? 30.704 -25.625 -13.558 1.00 42.59 232 VAL A C 1
ATOM 1747 O O . VAL A 1 232 ? 31.004 -26.065 -12.449 1.00 42.59 232 VAL A O 1
ATOM 1750 N N . LYS A 1 233 ? 30.222 -26.426 -14.515 1.00 37.50 233 LYS A N 1
ATOM 1751 C CA . LYS A 1 233 ? 30.293 -27.887 -14.397 1.00 37.50 233 LYS A CA 1
ATOM 1752 C C . LYS A 1 233 ? 31.777 -28.272 -14.355 1.00 37.50 233 LYS A C 1
ATOM 1754 O O . LYS A 1 233 ? 32.498 -27.906 -15.286 1.00 37.50 233 LYS A O 1
ATOM 1759 N N . PRO A 1 234 ? 32.262 -28.981 -13.320 1.00 40.22 234 PRO A N 1
ATOM 1760 C CA . PRO A 1 234 ? 33.640 -29.440 -13.306 1.00 40.22 234 PRO A CA 1
ATOM 1761 C C . PRO A 1 234 ? 33.857 -30.369 -14.501 1.00 40.22 234 PRO A C 1
ATOM 1763 O O . PRO A 1 234 ? 33.180 -31.389 -14.646 1.00 40.22 234 PRO A O 1
ATOM 1766 N N . ILE A 1 235 ? 34.801 -30.000 -15.364 1.00 42.69 235 ILE A N 1
ATOM 1767 C CA . ILE A 1 235 ? 35.299 -30.872 -16.423 1.00 42.69 235 ILE A CA 1
ATOM 1768 C C . ILE A 1 235 ? 36.063 -31.983 -15.700 1.00 42.69 235 ILE A C 1
ATOM 1770 O O . ILE A 1 235 ? 37.186 -31.786 -15.238 1.00 42.69 235 ILE A O 1
ATOM 1774 N N . THR A 1 236 ? 35.431 -33.137 -15.516 1.00 42.00 236 THR A N 1
ATOM 1775 C CA . THR A 1 236 ? 36.141 -34.343 -15.096 1.00 42.00 236 THR A CA 1
ATOM 1776 C C . THR A 1 236 ? 36.886 -34.851 -16.319 1.00 42.00 236 THR A C 1
ATOM 1778 O O . THR A 1 236 ? 36.316 -35.503 -17.188 1.00 42.00 236 THR A O 1
ATOM 1781 N N . THR A 1 237 ? 38.167 -34.506 -16.424 1.00 46.16 237 THR A N 1
ATOM 1782 C CA . THR A 1 237 ? 39.075 -35.204 -17.333 1.00 46.16 237 THR A CA 1
ATOM 1783 C C . THR A 1 237 ? 39.112 -36.670 -16.890 1.00 46.16 237 THR A C 1
ATOM 1785 O O . THR A 1 237 ? 39.457 -36.922 -15.731 1.00 46.16 237 THR A O 1
ATOM 1788 N N . PRO A 1 238 ? 38.745 -37.648 -17.734 1.00 42.03 238 PRO A N 1
ATOM 1789 C CA . PRO A 1 238 ? 38.895 -39.046 -17.368 1.00 42.03 238 PRO A CA 1
ATOM 1790 C C . PRO A 1 238 ? 40.390 -39.353 -17.223 1.00 42.03 238 PRO A C 1
ATOM 1792 O O . PRO A 1 238 ? 41.153 -39.258 -18.184 1.00 42.03 238 PRO A O 1
ATOM 1795 N N . VAL A 1 239 ? 40.816 -39.695 -16.007 1.00 47.12 239 VAL A N 1
ATOM 1796 C CA . VAL A 1 239 ? 42.112 -40.338 -15.775 1.00 47.12 239 VAL A CA 1
ATOM 1797 C C . VAL A 1 239 ? 42.015 -41.735 -16.381 1.00 47.12 239 VAL A C 1
ATOM 1799 O O . VAL A 1 239 ? 41.216 -42.555 -15.930 1.00 47.12 239 VAL A O 1
ATOM 1802 N N . ALA A 1 240 ? 42.782 -41.982 -17.443 1.00 46.69 240 ALA A N 1
ATOM 1803 C CA . ALA A 1 240 ? 42.895 -43.302 -18.048 1.00 46.69 240 ALA A CA 1
ATOM 1804 C C . ALA A 1 240 ? 43.459 -44.308 -17.019 1.00 46.69 240 ALA A C 1
ATOM 1806 O O . ALA A 1 240 ? 44.394 -43.956 -16.291 1.00 46.69 240 ALA A O 1
ATOM 1807 N N . PRO A 1 241 ? 42.936 -45.545 -16.940 1.00 46.62 241 PRO A N 1
ATOM 1808 C CA . PRO A 1 241 ? 43.521 -46.584 -16.100 1.00 46.62 241 PRO A CA 1
ATOM 1809 C C . PRO A 1 241 ? 44.944 -46.908 -16.571 1.00 46.62 241 PRO A C 1
ATOM 1811 O O . PRO A 1 241 ? 45.161 -47.182 -17.749 1.00 46.62 241 PRO A O 1
ATOM 1814 N N . GLN A 1 242 ? 45.909 -46.899 -15.650 1.00 46.38 242 GLN A N 1
ATOM 1815 C CA . GLN A 1 242 ? 47.215 -47.506 -15.889 1.00 46.38 242 GLN A CA 1
ATOM 1816 C C . GLN A 1 242 ? 47.028 -49.025 -16.016 1.00 46.38 242 GLN A C 1
ATOM 1818 O O . GLN A 1 242 ? 46.677 -49.691 -15.042 1.00 46.38 242 GLN A O 1
ATOM 1823 N N . GLU A 1 243 ? 47.253 -49.568 -17.213 1.00 38.78 243 GLU A N 1
ATOM 1824 C CA . GLU A 1 243 ? 47.439 -51.005 -17.417 1.00 38.78 243 GLU A CA 1
ATOM 1825 C C . GLU A 1 243 ? 48.686 -51.464 -16.652 1.00 38.78 243 GLU A C 1
ATOM 1827 O O . GLU A 1 243 ? 49.820 -51.117 -16.988 1.00 38.78 243 GLU A O 1
ATOM 1832 N N . ALA A 1 244 ? 48.471 -52.267 -15.611 1.00 45.62 244 ALA A N 1
ATOM 1833 C CA . ALA A 1 244 ? 49.515 -53.064 -14.992 1.00 45.62 244 ALA A CA 1
ATOM 1834 C C . ALA A 1 244 ? 49.918 -54.179 -15.969 1.00 45.62 244 ALA A C 1
ATOM 1836 O O . ALA A 1 244 ? 49.221 -55.184 -16.106 1.00 45.62 244 ALA A O 1
ATOM 1837 N N . THR A 1 245 ? 51.042 -54.000 -16.662 1.00 43.00 245 THR A N 1
ATOM 1838 C CA . THR A 1 245 ? 51.676 -55.084 -17.419 1.00 43.00 245 THR A CA 1
ATOM 1839 C C . THR A 1 245 ? 52.468 -55.955 -16.448 1.00 43.00 245 THR A C 1
ATOM 1841 O O . THR A 1 245 ? 53.485 -55.529 -15.904 1.00 43.00 245 THR A O 1
ATOM 1844 N N . HIS A 1 246 ? 51.974 -57.171 -16.223 1.00 42.00 246 HIS A N 1
ATOM 1845 C CA . HIS A 1 246 ? 52.750 -58.286 -15.689 1.00 42.00 246 HIS A CA 1
ATOM 1846 C C . HIS A 1 246 ? 53.811 -58.712 -16.715 1.00 42.00 246 HIS A C 1
ATOM 1848 O O . HIS A 1 246 ? 53.465 -58.999 -17.863 1.00 42.00 246 HIS A O 1
ATOM 1854 N N . ALA A 1 247 ? 55.064 -58.822 -16.277 1.00 44.34 247 ALA A N 1
ATOM 1855 C CA . ALA A 1 247 ? 56.069 -59.727 -16.833 1.00 44.34 247 ALA A CA 1
ATOM 1856 C C . ALA A 1 247 ? 57.017 -60.157 -15.709 1.00 44.34 247 ALA A C 1
ATOM 1858 O O . ALA A 1 247 ? 57.490 -59.258 -14.976 1.00 44.34 247 ALA A O 1
#

pLDDT: mean 71.08, std 24.52, range [27.38, 96.12]

Secondary structure (DSSP, 8-state):
-PPPP-----PPPTT---EEEE-SS---TTS----------------------------------------PPEEEEEEEEEESHHHHHHHHHHHHHHHHHHHHHTT--SSS---HHHHHHHHHHHTT-BPPTTS-SEES--HHHHHHHHHHHHTT--HHHHHHHHHHHHHTSSS--HHHHHHHHHHHHHHH---HHHHHHHHHHHHHHHHT--SEEEEEEEEEEPPPP------------------

Sequence (247 aa):
MPAVPVDGQPTLHPERRGEFYPDSKKASLEDVGEEIEEKIVHHQPNKPIPPFINPHEETQAAKRIEPTNTSDPETQIGRLRISGLDQIGSVIGDAINSLYSQRTLSGQPAIGPVSYAEASQSLARSMGIQPIPGHPGTMGDISGLTMFMNRAVSLGLGGEQAASLLGLVQRNHDEIPPDLGKAFPKYLTDQRGLSPQEAQQQADGLLHTARIIPTALVAYGEVTMTPPPVVVKPITTPVAPQEATHA

Foldseek 3Di:
DDDDDDDPQPDQPPPQPWDWDFDPPPPPPPPPDDDDDDDDDDDDDDDDDDDDDDDDDDDDPPPPPPPPDCPPFDKTWTKTKGFALLSQLQLLLQLLQVLLVVCVVVVHPSAAADDQQSSQCSSLVSNQFHDDPPDRQWDDDCVLVNQLSRLCSNLVHHSNRSSVLLSQLCVVLPDRPPCQLPVQLVCSCVPVVDDSVVSNVSSVSNSVSSNPGDRMIMGTHMHGDDPDPPPPDPPPDDDDDDDDDDD

Radius of gyration: 28.36 Å; chains: 1; bounding box: 88×80×47 Å